Protein AF-A0A0N0PCR4-F1 (afdb_monomer_lite)

pLDDT: mean 72.68, std 17.25, range [31.31, 96.56]

Structure (mmCIF, N/CA/C/O backbone):
data_AF-A0A0N0PCR4-F1
#
_entry.id   AF-A0A0N0PCR4-F1
#
loop_
_atom_site.group_PDB
_atom_site.id
_atom_site.type_symbol
_atom_site.label_atom_id
_atom_site.label_alt_id
_atom_site.label_comp_id
_atom_site.label_asym_id
_atom_site.label_entity_id
_atom_site.label_seq_id
_atom_site.pdbx_PDB_ins_code
_atom_site.Cartn_x
_atom_site.Cartn_y
_atom_site.Cartn_z
_atom_site.occupancy
_atom_site.B_iso_or_equiv
_atom_site.auth_seq_id
_atom_site.auth_comp_id
_atom_site.auth_asym_id
_atom_site.auth_atom_id
_atom_site.pdbx_PDB_model_num
ATOM 1 N N . MET A 1 1 ? 43.369 6.816 8.593 1.00 35.97 1 MET A N 1
ATOM 2 C CA . MET A 1 1 ? 42.967 5.827 7.573 1.00 35.97 1 MET A CA 1
ATOM 3 C C . MET A 1 1 ? 42.006 6.526 6.638 1.00 35.97 1 MET A C 1
ATOM 5 O O . MET A 1 1 ? 40.948 6.938 7.085 1.00 35.97 1 MET A O 1
ATOM 9 N N . THR A 1 2 ? 42.422 6.776 5.403 1.00 38.84 2 THR A N 1
ATOM 10 C CA . THR A 1 2 ? 41.575 7.360 4.361 1.00 38.84 2 THR A CA 1
ATOM 11 C C . THR A 1 2 ? 40.516 6.335 3.965 1.00 38.84 2 THR A C 1
ATOM 13 O O . THR A 1 2 ? 40.850 5.272 3.442 1.00 38.84 2 THR A O 1
ATOM 16 N N . GLU A 1 3 ? 39.251 6.631 4.267 1.00 36.34 3 GLU A N 1
ATOM 17 C CA . GLU A 1 3 ? 38.094 5.869 3.792 1.00 36.34 3 GLU A CA 1
ATOM 18 C C . GLU A 1 3 ? 38.182 5.763 2.270 1.00 36.34 3 GLU A C 1
ATOM 20 O O . GLU A 1 3 ? 38.073 6.749 1.540 1.00 36.34 3 GLU A O 1
ATOM 25 N N . THR A 1 4 ? 38.498 4.565 1.789 1.00 42.22 4 THR A N 1
ATOM 26 C CA . THR A 1 4 ? 38.589 4.303 0.359 1.00 42.22 4 THR A CA 1
ATOM 27 C C . THR A 1 4 ? 37.171 4.008 -0.105 1.00 42.22 4 THR A C 1
ATOM 29 O O . THR A 1 4 ? 36.604 2.979 0.251 1.00 42.22 4 THR A O 1
ATOM 32 N N . ASP A 1 5 ? 36.573 4.950 -0.831 1.00 43.72 5 ASP A N 1
ATOM 33 C CA . ASP A 1 5 ? 35.228 4.826 -1.388 1.00 43.72 5 ASP A CA 1
ATOM 34 C C . ASP A 1 5 ? 35.188 3.666 -2.396 1.00 43.72 5 ASP A C 1
ATOM 36 O O . ASP A 1 5 ? 35.624 3.791 -3.544 1.00 43.72 5 ASP A O 1
ATOM 40 N N . ALA A 1 6 ? 34.687 2.515 -1.945 1.00 43.22 6 ALA A N 1
ATOM 41 C CA . ALA A 1 6 ? 34.603 1.291 -2.736 1.00 43.22 6 ALA A CA 1
ATOM 42 C C . ALA A 1 6 ? 33.719 1.449 -3.986 1.00 43.22 6 ALA A C 1
ATOM 44 O O . ALA A 1 6 ? 33.859 0.671 -4.925 1.00 43.22 6 ALA A O 1
ATOM 45 N N . THR A 1 7 ? 32.860 2.476 -4.047 1.00 40.72 7 THR A N 1
ATOM 46 C CA . THR A 1 7 ? 32.048 2.764 -5.243 1.00 40.72 7 THR A CA 1
ATOM 47 C C . THR A 1 7 ? 32.872 3.326 -6.404 1.00 40.72 7 THR A C 1
ATOM 49 O O . THR A 1 7 ? 32.415 3.317 -7.545 1.00 40.72 7 THR A O 1
ATOM 52 N N . LYS A 1 8 ? 34.104 3.779 -6.134 1.00 43.00 8 LYS A N 1
ATOM 53 C CA . LYS A 1 8 ? 35.032 4.334 -7.130 1.00 43.00 8 LYS A CA 1
ATOM 54 C C . LYS A 1 8 ? 36.141 3.367 -7.537 1.00 43.00 8 LYS A C 1
ATOM 56 O O . LYS A 1 8 ? 36.951 3.716 -8.395 1.00 43.00 8 LYS A O 1
ATOM 61 N N . GLN A 1 9 ? 36.202 2.170 -6.948 1.00 44.53 9 GLN A N 1
ATOM 62 C CA . GLN A 1 9 ? 37.137 1.141 -7.395 1.00 44.53 9 GLN A CA 1
ATOM 63 C C . GLN A 1 9 ? 36.569 0.406 -8.619 1.00 44.53 9 GLN A C 1
ATOM 65 O O . GLN A 1 9 ? 35.475 -0.155 -8.538 1.00 44.53 9 GLN A O 1
ATOM 70 N N . PRO A 1 10 ? 37.300 0.358 -9.748 1.00 45.72 10 PRO A N 1
ATOM 71 C CA . PRO A 1 10 ? 36.934 -0.522 -10.845 1.00 45.72 10 PRO A CA 1
ATOM 72 C C . PRO A 1 10 ? 37.013 -1.971 -10.356 1.00 45.72 10 PRO A C 1
ATOM 74 O O . PRO A 1 10 ? 38.065 -2.418 -9.898 1.00 45.72 10 PRO A O 1
ATOM 77 N N . LEU A 1 11 ? 35.900 -2.700 -10.444 1.00 43.53 11 LEU A N 1
ATOM 78 C CA . LEU A 1 11 ? 35.853 -4.136 -10.174 1.00 43.53 11 LEU A CA 1
ATOM 79 C C . LEU A 1 11 ? 36.852 -4.856 -11.093 1.00 43.53 11 LEU A C 1
ATOM 81 O O . LEU A 1 11 ? 36.657 -4.900 -12.305 1.00 43.53 11 LEU A O 1
ATOM 85 N N . GLN A 1 12 ? 37.918 -5.425 -10.528 1.00 43.31 12 GLN A N 1
ATOM 86 C CA . GLN A 1 12 ? 38.799 -6.335 -11.258 1.00 43.31 12 GLN A CA 1
ATOM 87 C C . GLN A 1 12 ? 38.273 -7.756 -11.102 1.00 43.31 12 GLN A C 1
ATOM 89 O O . GLN A 1 12 ? 38.386 -8.355 -10.032 1.00 43.31 12 GLN A O 1
ATOM 94 N N . ILE A 1 13 ? 37.674 -8.283 -12.167 1.00 42.22 13 ILE A N 1
ATOM 95 C CA . ILE A 1 13 ? 37.141 -9.642 -12.188 1.00 42.22 13 ILE A CA 1
ATOM 96 C C . ILE A 1 13 ? 38.079 -10.523 -13.031 1.00 42.22 13 ILE A C 1
ATOM 98 O O . ILE A 1 13 ? 38.421 -10.128 -14.144 1.00 42.22 13 ILE A O 1
ATOM 102 N N . PRO A 1 14 ? 38.556 -11.675 -12.519 1.00 40.47 14 PRO A N 1
ATOM 103 C CA . PRO A 1 14 ? 39.551 -12.494 -13.212 1.00 40.47 14 PRO A CA 1
ATOM 104 C C . PRO A 1 14 ? 39.034 -13.046 -14.552 1.00 40.47 14 PRO A C 1
ATOM 106 O O . PRO A 1 14 ? 37.908 -13.533 -14.632 1.00 40.47 14 PRO A O 1
ATOM 109 N N . ASP A 1 15 ? 39.903 -13.071 -15.572 1.00 42.31 15 ASP A N 1
ATOM 110 C CA . ASP A 1 15 ? 39.612 -13.425 -16.982 1.00 42.31 15 ASP A CA 1
ATOM 111 C C . ASP A 1 15 ? 38.962 -14.805 -17.212 1.00 42.31 15 ASP A C 1
ATOM 113 O O . ASP A 1 15 ? 38.530 -15.132 -18.318 1.00 42.31 15 ASP A O 1
ATOM 117 N N . ARG A 1 16 ? 38.911 -15.652 -16.180 1.00 38.78 16 ARG A N 1
ATOM 118 C CA . ARG A 1 16 ? 38.488 -17.053 -16.274 1.00 38.78 16 ARG A CA 1
ATOM 119 C C . ARG A 1 16 ? 37.000 -17.284 -16.016 1.00 38.78 16 ARG A C 1
ATOM 121 O O . ARG A 1 16 ? 36.551 -18.423 -16.124 1.00 38.78 16 ARG A O 1
ATOM 128 N N . PHE A 1 17 ? 36.242 -16.256 -15.654 1.00 40.91 17 PHE A N 1
ATOM 129 C CA . PHE A 1 17 ? 34.855 -16.407 -15.228 1.00 40.91 17 PHE A CA 1
ATOM 130 C C . PHE A 1 17 ? 33.934 -15.582 -16.122 1.00 40.91 17 PHE A C 1
ATOM 132 O O . PHE A 1 17 ? 34.114 -14.385 -16.193 1.00 40.91 17 PHE A O 1
ATOM 139 N N . ILE A 1 18 ? 32.967 -16.241 -16.772 1.00 44.56 18 ILE A N 1
ATOM 140 C CA . ILE A 1 18 ? 31.774 -15.689 -17.444 1.00 44.56 18 ILE A CA 1
ATOM 141 C C . ILE A 1 18 ? 32.058 -14.616 -18.526 1.00 44.56 18 ILE A C 1
ATOM 143 O O . ILE A 1 18 ? 32.604 -13.558 -18.240 1.00 44.56 18 ILE A O 1
ATOM 147 N N . PRO A 1 19 ? 31.635 -14.796 -19.788 1.00 51.47 19 PRO A N 1
ATOM 148 C CA . PRO A 1 19 ? 31.708 -13.725 -20.779 1.00 51.47 19 PRO A CA 1
ATOM 149 C C . PRO A 1 19 ? 30.887 -12.503 -20.324 1.00 51.47 19 PRO A C 1
ATOM 151 O O . PRO A 1 19 ? 29.658 -12.479 -20.387 1.00 51.47 19 PRO A O 1
ATOM 154 N N . TYR A 1 20 ? 31.597 -11.485 -19.830 1.00 52.47 20 TYR A N 1
ATOM 155 C CA . TYR A 1 20 ? 31.024 -10.228 -19.363 1.00 52.47 20 TYR A CA 1
ATOM 156 C C . TYR A 1 20 ? 30.475 -9.409 -20.529 1.00 52.47 20 TYR A C 1
ATOM 158 O O . TYR A 1 20 ? 31.198 -9.079 -21.478 1.00 52.47 20 TYR A O 1
ATOM 166 N N . LEU A 1 21 ? 29.207 -9.017 -20.413 1.00 52.69 21 LEU A N 1
ATOM 167 C CA . LEU A 1 21 ? 28.584 -8.015 -21.272 1.00 52.69 21 LEU A CA 1
ATOM 168 C C . LEU A 1 21 ? 28.765 -6.647 -20.620 1.00 52.69 21 LEU A C 1
ATOM 170 O O . LEU A 1 21 ? 27.822 -6.036 -20.124 1.00 52.69 21 LEU A O 1
ATOM 174 N N . GLU A 1 22 ? 30.013 -6.183 -20.573 1.00 50.38 22 GLU A N 1
ATOM 175 C CA . GLU A 1 22 ? 30.298 -4.826 -20.126 1.00 50.38 22 GLU A CA 1
ATOM 176 C C . GLU A 1 22 ? 29.776 -3.823 -21.148 1.00 50.38 22 GLU A C 1
ATOM 178 O O . GLU A 1 22 ? 30.027 -3.938 -22.352 1.00 50.38 22 GLU A O 1
ATOM 183 N N . LYS A 1 23 ? 29.150 -2.767 -20.640 1.00 44.75 23 LYS A N 1
ATOM 184 C CA . LYS A 1 23 ? 28.763 -1.571 -21.386 1.00 44.75 23 LYS A CA 1
ATOM 185 C C . LYS A 1 23 ? 29.871 -1.083 -22.337 1.00 44.75 23 LYS A C 1
ATOM 187 O O . LYS A 1 23 ? 29.600 -0.801 -23.499 1.00 44.75 23 LYS A O 1
ATOM 192 N N . TYR A 1 24 ? 31.137 -1.131 -21.908 1.00 44.88 24 TYR A N 1
ATOM 193 C CA . TYR A 1 24 ? 32.313 -0.800 -22.727 1.00 44.88 24 TYR A CA 1
ATOM 194 C C . TYR A 1 24 ? 32.623 -1.776 -23.876 1.00 44.88 24 TYR A C 1
ATOM 196 O O . TYR A 1 24 ? 33.067 -1.356 -24.949 1.00 44.88 24 TYR A O 1
ATOM 204 N N . ARG A 1 25 ? 32.350 -3.073 -23.714 1.00 49.81 25 ARG A N 1
ATOM 205 C CA . ARG A 1 25 ? 32.496 -4.062 -24.795 1.00 49.81 25 ARG A CA 1
ATOM 206 C C . ARG A 1 25 ? 31.364 -3.959 -25.813 1.00 49.81 25 ARG A C 1
ATOM 208 O O . ARG A 1 25 ? 31.631 -4.049 -27.009 1.00 49.81 25 ARG A O 1
ATOM 215 N N . ILE A 1 26 ? 30.142 -3.676 -25.357 1.00 50.97 26 ILE A N 1
ATOM 216 C CA . ILE A 1 26 ? 29.020 -3.320 -26.236 1.00 50.97 26 ILE A CA 1
ATOM 217 C C . ILE A 1 26 ? 29.359 -2.010 -26.983 1.00 50.97 26 ILE A C 1
ATOM 219 O O . ILE A 1 26 ? 29.173 -1.945 -28.197 1.00 50.97 26 ILE A O 1
ATOM 223 N N . TYR A 1 27 ? 29.976 -1.018 -26.314 1.00 51.94 27 TYR A N 1
ATOM 224 C CA . TYR A 1 27 ? 30.422 0.247 -26.924 1.00 51.94 27 TYR A CA 1
ATOM 225 C C . TYR A 1 27 ? 31.381 0.073 -28.106 1.00 51.94 27 TYR A C 1
ATOM 227 O O . TYR A 1 27 ? 31.213 0.733 -29.129 1.00 51.94 27 TYR A O 1
ATOM 235 N N . LYS A 1 28 ? 32.356 -0.838 -28.002 1.00 52.72 28 LYS A N 1
ATOM 236 C CA . LYS A 1 28 ? 33.327 -1.108 -29.081 1.00 52.72 28 LYS A CA 1
ATOM 237 C C . LYS A 1 28 ? 32.701 -1.701 -30.349 1.00 52.72 28 LYS A C 1
ATOM 239 O O . LYS A 1 28 ? 33.310 -1.616 -31.414 1.00 52.72 28 LYS A O 1
ATOM 244 N N . LEU A 1 29 ? 31.512 -2.295 -30.245 1.00 54.41 29 LEU A N 1
ATOM 245 C CA . LEU A 1 29 ? 30.808 -2.931 -31.363 1.00 54.41 29 LEU A CA 1
ATOM 246 C C . LEU A 1 29 ? 29.922 -1.950 -32.152 1.00 54.41 29 LEU A C 1
ATOM 248 O O . LEU A 1 29 ? 29.504 -2.271 -33.265 1.00 54.41 29 LEU A O 1
ATOM 252 N N . PHE A 1 30 ? 29.687 -0.731 -31.650 1.00 56.03 30 PHE A N 1
ATOM 253 C CA . PHE A 1 30 ? 29.002 0.329 -32.398 1.00 56.03 30 PHE A CA 1
ATOM 254 C C . PHE A 1 30 ? 29.962 1.053 -33.355 1.00 56.03 30 PHE A C 1
ATOM 256 O O . PHE A 1 30 ? 30.268 2.230 -33.188 1.00 56.03 30 PHE A O 1
ATOM 263 N N . LYS A 1 31 ? 30.427 0.367 -34.403 1.00 52.78 31 LYS A N 1
ATOM 264 C CA . LYS A 1 31 ? 30.975 1.044 -35.588 1.00 52.78 31 LYS A CA 1
ATOM 265 C C . LYS A 1 31 ? 29.811 1.432 -36.501 1.00 52.78 31 LYS A C 1
ATOM 267 O O . LYS A 1 31 ? 29.314 0.602 -37.256 1.00 52.78 31 LYS A O 1
ATOM 272 N N . SER A 1 32 ? 29.314 2.660 -36.402 1.00 52.34 32 SER A N 1
ATOM 273 C CA . SER A 1 32 ? 28.458 3.235 -37.449 1.00 52.34 32 SER A CA 1
ATOM 274 C C . SER A 1 32 ? 28.520 4.747 -37.467 1.00 52.34 32 SER A C 1
ATOM 276 O O . SER A 1 32 ? 28.629 5.359 -36.407 1.00 52.34 32 SER A O 1
ATOM 278 N N . ASP A 1 33 ? 28.306 5.302 -38.654 1.00 46.97 33 ASP A N 1
ATOM 279 C CA . ASP A 1 33 ? 28.495 6.707 -39.035 1.00 46.97 33 ASP A CA 1
ATOM 280 C C . ASP A 1 33 ? 27.605 7.738 -38.305 1.00 46.97 33 ASP A C 1
ATOM 282 O O . ASP A 1 33 ? 27.732 8.930 -38.547 1.00 46.97 33 ASP A O 1
ATOM 286 N N . ASN A 1 34 ? 26.757 7.307 -37.361 1.00 54.62 34 ASN A N 1
ATOM 287 C CA . ASN A 1 34 ? 25.860 8.157 -36.562 1.00 54.62 34 ASN A CA 1
ATOM 288 C C . ASN A 1 34 ? 26.055 7.972 -35.040 1.00 54.62 34 ASN A C 1
ATOM 290 O O . ASN A 1 34 ? 25.093 8.008 -34.270 1.00 54.62 34 ASN A O 1
ATOM 294 N N . TYR A 1 35 ? 27.282 7.701 -34.588 1.00 55.03 35 TYR A N 1
ATOM 295 C CA . TYR A 1 35 ? 27.600 7.636 -33.159 1.00 55.03 35 TYR A CA 1
ATOM 296 C C . TYR A 1 35 ? 27.601 9.040 -32.539 1.00 55.03 35 TYR A C 1
ATOM 298 O O . TYR A 1 35 ? 28.445 9.871 -32.870 1.00 55.03 35 TYR A O 1
ATOM 306 N N . VAL A 1 36 ? 26.685 9.287 -31.600 1.00 57.66 36 VAL A N 1
ATOM 307 C CA . VAL A 1 36 ? 26.758 10.443 -30.699 1.00 57.66 36 VAL A CA 1
ATOM 308 C C . VAL A 1 36 ? 27.430 9.973 -29.405 1.00 57.66 36 VAL A C 1
ATOM 310 O O . VAL A 1 36 ? 26.902 9.061 -28.759 1.00 57.66 36 VAL A O 1
ATOM 313 N N . PRO A 1 37 ? 28.579 10.550 -29.005 1.00 51.66 37 PRO A N 1
ATOM 314 C CA . PRO A 1 37 ? 29.268 10.169 -27.778 1.00 51.66 37 PRO A CA 1
ATOM 315 C C . PRO A 1 37 ? 28.336 10.158 -26.563 1.00 51.66 37 PRO A C 1
ATOM 317 O O . PRO A 1 37 ? 27.692 11.155 -26.255 1.00 51.66 37 PRO A O 1
ATOM 320 N N . GLY A 1 38 ? 28.253 9.014 -25.881 1.00 54.44 38 GLY A N 1
ATOM 321 C CA . GLY A 1 38 ? 27.415 8.845 -24.689 1.00 54.44 38 GLY A CA 1
ATOM 322 C C . GLY A 1 38 ? 25.930 8.555 -24.948 1.00 54.44 38 GLY A C 1
ATOM 323 O O . GLY A 1 38 ? 25.210 8.273 -23.992 1.00 54.44 38 GLY A O 1
ATOM 324 N N . CYS A 1 39 ? 25.457 8.545 -26.199 1.00 60.78 39 CYS A N 1
ATOM 325 C CA . CYS A 1 39 ? 24.072 8.201 -26.534 1.00 60.78 39 CYS A CA 1
ATOM 326 C C . CYS A 1 39 ? 23.995 6.849 -27.253 1.00 60.78 39 CYS A C 1
ATOM 328 O O . CYS A 1 39 ? 24.580 6.660 -28.318 1.00 60.78 39 CYS A O 1
ATOM 330 N N . ILE A 1 40 ? 23.222 5.909 -26.701 1.00 66.06 40 ILE A N 1
ATOM 331 C CA . ILE A 1 40 ? 22.976 4.602 -27.323 1.00 66.06 40 ILE A CA 1
ATOM 332 C C . ILE A 1 40 ? 21.506 4.489 -27.704 1.00 66.06 40 ILE A C 1
ATOM 334 O O . ILE A 1 40 ? 20.626 4.792 -26.902 1.00 66.06 40 ILE A O 1
ATOM 338 N N . SER A 1 41 ? 21.229 3.985 -28.906 1.00 78.56 41 SER A N 1
ATOM 339 C CA . SER A 1 41 ? 19.883 3.526 -29.256 1.00 78.56 41 SER A CA 1
ATOM 340 C C . SER A 1 41 ? 19.529 2.276 -28.434 1.00 78.56 41 SER A C 1
ATOM 342 O O . SER A 1 41 ? 20.209 1.256 -28.590 1.00 78.56 41 SER A O 1
ATOM 344 N N . PRO A 1 42 ? 18.458 2.293 -27.614 1.00 83.81 42 PRO A N 1
ATOM 345 C CA . PRO A 1 42 ? 18.031 1.126 -26.836 1.00 83.81 42 PRO A CA 1
ATOM 346 C C . PRO A 1 42 ? 17.783 -0.122 -27.692 1.00 83.81 42 PRO A C 1
ATOM 348 O O . PRO A 1 42 ? 18.091 -1.233 -27.270 1.00 83.81 42 PRO A O 1
ATOM 351 N N . VAL A 1 43 ? 17.285 0.074 -28.918 1.00 85.56 43 VAL A N 1
ATOM 352 C CA . VAL A 1 43 ? 17.053 -1.001 -29.895 1.00 85.56 43 VAL A CA 1
ATOM 353 C C . VAL A 1 43 ? 18.375 -1.655 -30.277 1.00 85.56 43 VAL A C 1
ATOM 355 O O . VAL A 1 43 ? 18.535 -2.865 -30.155 1.00 85.56 43 VAL A O 1
ATOM 358 N N . ARG A 1 44 ? 19.363 -0.840 -30.655 1.00 80.25 44 ARG A N 1
ATOM 359 C CA . ARG A 1 44 ? 20.653 -1.342 -31.128 1.00 80.25 44 ARG A CA 1
ATOM 360 C C . ARG A 1 44 ? 21.484 -1.965 -30.007 1.00 80.25 44 ARG A C 1
ATOM 362 O O . ARG A 1 44 ? 22.170 -2.955 -30.231 1.00 80.25 44 ARG A O 1
ATOM 369 N N . MET A 1 45 ? 21.394 -1.421 -28.792 1.00 82.44 45 MET A N 1
ATOM 370 C CA . MET A 1 45 ? 21.957 -2.053 -27.594 1.00 82.44 45 MET A CA 1
ATOM 371 C C . MET A 1 45 ? 21.401 -3.466 -27.413 1.00 82.44 45 MET A C 1
ATOM 373 O O . MET A 1 45 ? 22.170 -4.409 -27.222 1.00 82.44 45 MET A O 1
ATOM 377 N N . ALA A 1 46 ? 20.083 -3.626 -27.534 1.00 83.75 46 ALA A N 1
ATOM 378 C CA . ALA A 1 46 ? 19.445 -4.919 -27.364 1.00 83.75 46 ALA A CA 1
ATOM 379 C C . ALA A 1 46 ? 19.829 -5.915 -28.475 1.00 83.75 46 ALA A C 1
ATOM 381 O O . ALA A 1 46 ? 20.078 -7.083 -28.180 1.00 83.75 46 ALA A O 1
ATOM 382 N N . GLU A 1 47 ? 19.947 -5.466 -29.728 1.00 83.94 47 GLU A N 1
ATOM 383 C CA . GLU A 1 47 ? 20.398 -6.294 -30.861 1.00 83.94 47 GLU A CA 1
ATOM 384 C C . GLU A 1 47 ? 21.825 -6.814 -30.668 1.00 83.94 47 GLU A C 1
ATOM 386 O O . GLU A 1 47 ? 22.081 -8.012 -30.810 1.00 83.94 47 GLU A O 1
ATOM 391 N N . VAL A 1 48 ? 22.752 -5.927 -30.292 1.00 79.25 48 VAL A N 1
ATOM 392 C CA . VAL A 1 48 ? 24.145 -6.302 -30.008 1.00 79.25 48 VAL A CA 1
ATOM 393 C C . VAL A 1 48 ? 24.196 -7.274 -28.837 1.00 79.25 48 VAL A C 1
ATOM 395 O O . VAL A 1 48 ? 24.862 -8.305 -28.916 1.00 79.25 48 VAL A O 1
ATOM 398 N N . THR A 1 49 ? 23.444 -6.991 -27.774 1.00 77.75 49 THR A N 1
ATOM 399 C CA . THR A 1 49 ? 23.358 -7.877 -26.612 1.00 77.75 49 THR A CA 1
ATOM 400 C C . THR A 1 49 ? 22.860 -9.263 -27.014 1.00 77.75 49 THR A C 1
ATOM 402 O O . THR A 1 49 ? 23.491 -10.258 -26.664 1.00 77.75 49 THR A O 1
ATOM 405 N N . LYS A 1 50 ? 21.792 -9.350 -27.818 1.00 81.56 50 LYS A N 1
ATOM 406 C CA . LYS A 1 50 ? 21.289 -10.622 -28.351 1.00 81.56 50 LYS A CA 1
ATOM 407 C C . LYS A 1 50 ? 22.378 -11.370 -29.110 1.00 81.56 50 LYS A C 1
ATOM 409 O O . LYS A 1 50 ? 22.624 -12.538 -28.818 1.00 81.56 50 LYS A O 1
ATOM 414 N N . SER A 1 51 ? 23.065 -10.699 -30.032 1.00 80.56 51 SER A N 1
ATOM 415 C CA . SER A 1 51 ? 24.154 -11.312 -30.796 1.00 80.56 51 SER A CA 1
ATOM 416 C C . SER A 1 51 ? 25.247 -11.873 -29.886 1.00 80.56 51 SER A C 1
ATOM 418 O O . SER A 1 51 ? 25.731 -12.974 -30.131 1.00 80.56 51 SER A O 1
ATOM 420 N N . LEU A 1 52 ? 25.620 -11.147 -28.829 1.00 73.62 52 LEU A N 1
ATOM 421 C CA . LEU A 1 52 ? 26.631 -11.604 -27.880 1.00 73.62 52 LEU A CA 1
ATOM 422 C C . LEU A 1 52 ? 26.147 -12.823 -27.089 1.00 73.62 52 LEU A C 1
ATOM 424 O O . LEU A 1 52 ? 26.889 -13.797 -26.971 1.00 73.62 52 LEU A O 1
ATOM 428 N N . THR A 1 53 ? 24.893 -12.823 -26.625 1.00 70.56 53 THR A N 1
ATOM 429 C CA . THR A 1 53 ? 24.322 -13.962 -25.884 1.00 70.56 53 THR A CA 1
ATOM 430 C C . THR A 1 53 ? 24.239 -15.256 -26.693 1.00 70.56 53 THR A C 1
ATOM 432 O O . THR A 1 53 ? 24.228 -16.333 -26.107 1.00 70.56 53 THR A O 1
ATOM 435 N N . MET A 1 54 ? 24.226 -15.163 -28.026 1.00 71.31 54 MET A N 1
ATOM 436 C CA . MET A 1 54 ? 24.187 -16.319 -28.928 1.00 71.31 54 MET A CA 1
ATOM 437 C C . MET A 1 54 ? 25.580 -16.861 -29.290 1.00 71.31 54 MET A C 1
ATOM 439 O O . MET A 1 54 ? 25.687 -17.838 -30.027 1.00 71.31 54 MET A O 1
ATOM 443 N N . THR A 1 55 ? 26.664 -16.251 -28.799 1.00 72.56 55 THR A N 1
ATOM 444 C CA . THR A 1 55 ? 28.016 -16.777 -29.036 1.00 72.56 55 THR A CA 1
ATOM 445 C C . THR A 1 55 ? 28.245 -18.070 -28.245 1.00 72.56 55 THR A C 1
ATOM 447 O O . THR A 1 55 ? 27.845 -18.178 -27.086 1.00 72.56 55 THR A O 1
ATOM 450 N N . ASN A 1 56 ? 28.921 -19.056 -28.852 1.00 56.88 56 ASN A N 1
ATOM 451 C CA . ASN A 1 56 ? 29.095 -20.404 -28.277 1.00 56.88 56 ASN A CA 1
ATOM 452 C C . ASN A 1 56 ? 29.664 -20.402 -26.847 1.00 56.88 56 ASN A C 1
ATOM 454 O O . ASN A 1 56 ? 29.258 -21.212 -26.018 1.00 56.88 56 ASN A O 1
ATOM 458 N N . GLN A 1 57 ? 30.572 -19.475 -26.536 1.00 57.25 57 GLN A N 1
ATOM 459 C CA . GLN A 1 57 ? 31.158 -19.349 -25.201 1.00 57.25 57 GLN A CA 1
ATOM 460 C C . GLN A 1 57 ? 30.129 -18.877 -24.158 1.00 57.25 57 GLN A C 1
ATOM 462 O O . GLN A 1 57 ? 30.097 -19.408 -23.048 1.00 57.25 57 GLN A O 1
ATOM 467 N N . VAL A 1 58 ? 29.262 -17.921 -24.513 1.00 62.72 58 VAL A N 1
ATOM 468 C CA . VAL A 1 58 ? 28.200 -17.401 -23.634 1.00 62.72 58 VAL A CA 1
ATOM 469 C C . VAL A 1 58 ? 27.094 -18.430 -23.436 1.00 62.72 58 VAL A C 1
ATOM 471 O O . VAL A 1 58 ? 26.644 -18.632 -22.310 1.00 62.72 58 VAL A O 1
ATOM 474 N N . ALA A 1 59 ? 26.702 -19.136 -24.496 1.00 57.47 59 ALA A N 1
ATOM 475 C CA . ALA A 1 59 ? 25.654 -20.151 -24.424 1.00 57.47 59 ALA A CA 1
ATOM 476 C C . ALA A 1 59 ? 25.981 -21.283 -23.427 1.00 57.47 59 ALA A C 1
ATOM 478 O O . ALA A 1 59 ? 25.077 -21.820 -22.795 1.00 57.47 59 ALA A O 1
ATOM 479 N N . GLN A 1 60 ? 27.265 -21.624 -23.256 1.00 54.31 60 GLN A N 1
ATOM 480 C CA . GLN A 1 60 ? 27.706 -22.692 -22.349 1.00 54.31 60 GLN A CA 1
ATOM 481 C C . GLN A 1 60 ? 27.968 -22.230 -20.909 1.00 54.31 60 GLN A C 1
ATOM 483 O O . GLN A 1 60 ? 27.857 -23.035 -19.988 1.00 54.31 60 GLN A O 1
ATOM 488 N N . SER A 1 61 ? 28.343 -20.963 -20.702 1.00 59.50 61 SER A N 1
ATOM 489 C CA . SER A 1 61 ? 28.814 -20.460 -19.398 1.00 59.50 61 SER A CA 1
ATOM 490 C C . SER A 1 61 ? 27.913 -19.398 -18.758 1.00 59.50 61 SER A C 1
ATOM 492 O O . SER A 1 61 ? 28.138 -19.013 -17.611 1.00 59.50 61 SER A O 1
ATOM 494 N N . GLY A 1 62 ? 26.867 -18.961 -19.462 1.00 61.56 62 GLY A N 1
ATOM 495 C CA . GLY A 1 62 ? 25.991 -17.878 -19.029 1.00 61.56 62 GLY A CA 1
ATOM 496 C C . GLY A 1 62 ? 26.626 -16.501 -19.223 1.00 61.56 62 GLY A C 1
ATOM 497 O O . GLY A 1 62 ? 27.716 -16.359 -19.774 1.00 61.56 62 GLY A O 1
ATOM 498 N N . TRP A 1 63 ? 25.919 -15.462 -18.788 1.00 63.88 63 TRP A N 1
ATOM 499 C CA . TRP A 1 63 ? 26.366 -14.075 -18.895 1.00 63.88 63 TRP A CA 1
ATOM 500 C C . TRP A 1 63 ? 25.987 -13.289 -17.644 1.00 63.88 63 TRP A C 1
ATOM 502 O O . TRP A 1 63 ? 24.969 -13.549 -17.003 1.00 63.88 63 TRP A O 1
ATOM 512 N N . LEU A 1 64 ? 26.814 -12.295 -17.327 1.00 61.41 64 LEU A N 1
ATOM 513 C CA . LEU A 1 64 ? 26.514 -11.257 -16.352 1.00 61.41 64 LEU A CA 1
ATOM 514 C C . LEU A 1 64 ? 26.421 -9.930 -17.107 1.00 61.41 64 LEU A C 1
ATOM 516 O O . LEU A 1 64 ? 27.328 -9.581 -17.869 1.00 61.41 64 LEU A O 1
ATOM 520 N N . MET A 1 65 ? 25.330 -9.200 -16.893 1.00 65.88 65 MET A N 1
ATOM 521 C CA . MET A 1 65 ? 25.160 -7.838 -17.388 1.00 65.88 65 MET A CA 1
ATOM 522 C C . MET A 1 65 ? 25.264 -6.873 -16.210 1.00 65.88 65 MET A C 1
ATOM 524 O O . MET A 1 65 ? 24.605 -7.065 -15.190 1.00 65.88 65 MET A O 1
ATOM 528 N N . PHE A 1 66 ? 26.109 -5.857 -16.354 1.00 63.69 66 PHE A N 1
ATOM 529 C CA . PHE A 1 66 ? 26.353 -4.830 -15.346 1.00 63.69 66 PHE A CA 1
ATOM 530 C C . PHE A 1 66 ? 26.151 -3.448 -15.975 1.00 63.69 66 PHE A C 1
ATOM 532 O O . PHE A 1 66 ? 26.457 -3.258 -17.153 1.00 63.69 66 PHE A O 1
ATOM 539 N N . ASP A 1 67 ? 25.640 -2.494 -15.194 1.00 59.19 67 ASP A N 1
ATOM 540 C CA . ASP A 1 67 ? 25.385 -1.105 -15.612 1.00 59.19 67 ASP A CA 1
ATOM 541 C C . ASP A 1 67 ? 24.335 -0.925 -16.736 1.00 59.19 67 ASP A C 1
ATOM 543 O O . ASP A 1 67 ? 24.191 0.170 -17.262 1.00 59.19 67 ASP A O 1
ATOM 547 N N . HIS A 1 68 ? 23.589 -1.973 -17.111 1.00 66.50 68 HIS A N 1
ATOM 548 C CA . HIS A 1 68 ? 22.430 -1.938 -18.017 1.00 66.50 68 HIS A CA 1
ATOM 549 C C . HIS A 1 68 ? 21.430 -3.059 -17.666 1.00 66.50 68 HIS A C 1
ATOM 551 O O . HIS A 1 68 ? 21.830 -4.054 -17.057 1.00 66.50 68 HIS A O 1
ATOM 557 N N . PRO A 1 69 ? 20.153 -2.955 -18.091 1.00 73.50 69 PRO A N 1
ATOM 558 C CA . PRO A 1 69 ? 19.506 -1.762 -18.648 1.00 73.50 69 PRO A CA 1
ATOM 559 C C . PRO A 1 69 ? 19.342 -0.650 -17.596 1.00 73.50 69 PRO A C 1
ATOM 561 O O . PRO A 1 69 ? 18.999 -0.925 -16.450 1.00 73.50 69 PRO A O 1
ATOM 564 N N . CYS A 1 70 ? 19.546 0.609 -17.992 1.00 74.75 70 CYS A N 1
ATOM 565 C CA . CYS A 1 70 ? 19.403 1.784 -17.117 1.00 74.75 70 CYS A CA 1
ATOM 566 C C . CYS A 1 70 ? 18.009 2.415 -17.187 1.00 74.75 70 CYS A C 1
ATOM 568 O O . CYS A 1 70 ? 17.646 3.235 -16.347 1.00 74.75 70 CYS A O 1
ATOM 570 N N . THR A 1 71 ? 17.235 2.085 -18.223 1.00 80.12 71 THR A N 1
ATOM 571 C CA . THR A 1 71 ? 15.912 2.662 -18.468 1.00 80.12 71 THR A CA 1
ATOM 572 C C . THR A 1 71 ? 14.888 1.573 -18.765 1.00 80.12 71 THR A C 1
ATOM 574 O O . THR A 1 71 ? 15.218 0.507 -19.290 1.00 80.12 71 THR A O 1
ATOM 577 N N . LEU A 1 72 ? 13.608 1.856 -18.500 1.00 81.75 72 LEU A N 1
ATOM 578 C CA . LEU A 1 72 ? 12.512 0.949 -18.861 1.00 81.75 72 LEU A CA 1
ATOM 579 C C . LEU A 1 72 ? 12.505 0.635 -20.366 1.00 81.75 72 LEU A C 1
ATOM 581 O O . LEU A 1 72 ? 12.204 -0.487 -20.768 1.00 81.75 72 LEU A O 1
ATOM 585 N N . ARG A 1 73 ? 12.855 1.619 -21.203 1.00 85.06 73 ARG A N 1
ATOM 586 C CA . ARG A 1 73 ? 12.919 1.454 -22.659 1.00 85.06 73 ARG A CA 1
ATOM 587 C C . ARG A 1 73 ? 13.999 0.451 -23.066 1.00 85.06 73 ARG A C 1
ATOM 589 O O . ARG A 1 73 ? 13.719 -0.426 -23.873 1.00 85.06 73 ARG A O 1
ATOM 596 N N . GLU A 1 74 ? 15.194 0.545 -22.486 1.00 85.19 74 GLU A N 1
ATOM 597 C CA . GLU A 1 74 ? 16.269 -0.434 -22.696 1.00 85.19 74 GLU A CA 1
ATOM 598 C C . GLU A 1 74 ? 15.863 -1.838 -22.254 1.00 85.19 74 GLU A C 1
ATOM 600 O O . GLU A 1 74 ? 16.023 -2.791 -23.018 1.00 85.19 74 GLU A O 1
ATOM 605 N N . ALA A 1 75 ? 15.280 -1.957 -21.058 1.00 83.56 75 ALA A N 1
ATOM 606 C CA . ALA A 1 75 ? 14.812 -3.235 -20.537 1.00 83.56 75 ALA A CA 1
ATOM 607 C C . ALA A 1 75 ? 13.770 -3.876 -21.467 1.00 83.56 75 ALA A C 1
ATOM 609 O O . ALA A 1 75 ? 13.860 -5.065 -21.771 1.00 83.56 75 ALA A O 1
ATOM 610 N N . ARG A 1 76 ? 12.819 -3.087 -21.988 1.00 88.81 76 ARG A N 1
ATOM 611 C CA . ARG A 1 76 ? 11.812 -3.584 -22.936 1.00 88.81 76 ARG A CA 1
ATOM 612 C C . ARG A 1 76 ? 12.412 -4.021 -24.269 1.00 88.81 76 ARG A C 1
ATOM 614 O O . ARG A 1 76 ? 11.993 -5.052 -24.784 1.00 88.81 76 ARG A O 1
ATOM 621 N N . CYS A 1 77 ? 13.387 -3.294 -24.815 1.00 86.81 77 CYS A N 1
ATOM 622 C CA . CYS A 1 77 ? 14.057 -3.708 -26.052 1.00 86.81 77 CYS A CA 1
ATOM 623 C C . CYS A 1 77 ? 14.775 -5.060 -25.885 1.00 86.81 77 CYS A C 1
ATOM 625 O O . CYS A 1 77 ? 14.672 -5.916 -26.761 1.00 86.81 77 CYS A O 1
ATOM 627 N N . LEU A 1 78 ? 15.442 -5.289 -24.747 1.00 80.75 78 LEU A N 1
ATOM 628 C CA . LEU A 1 78 ? 16.060 -6.583 -24.425 1.00 80.75 78 LEU A CA 1
ATOM 629 C C . LEU A 1 78 ? 15.017 -7.705 -24.337 1.00 80.75 78 LEU A C 1
ATOM 631 O O . LEU A 1 78 ? 15.166 -8.742 -24.986 1.00 80.75 78 LEU A O 1
ATOM 635 N N . GLN A 1 79 ? 13.924 -7.466 -23.605 1.00 81.94 79 GLN A N 1
ATOM 636 C CA . GLN A 1 79 ? 12.824 -8.424 -23.453 1.00 81.94 79 GLN A CA 1
ATOM 637 C C . GLN A 1 79 ? 12.186 -8.802 -24.795 1.00 81.94 79 GLN A C 1
ATOM 639 O O . GLN A 1 79 ? 11.985 -9.983 -25.063 1.00 81.94 79 GLN A O 1
ATOM 644 N N . GLN A 1 80 ? 11.911 -7.818 -25.657 1.00 86.88 80 GLN A N 1
ATOM 645 C CA . GLN A 1 80 ? 11.332 -8.032 -26.990 1.00 86.88 80 GLN A CA 1
ATOM 646 C C . GLN A 1 80 ? 12.212 -8.910 -27.883 1.00 86.88 80 GLN A C 1
ATOM 648 O O . GLN A 1 80 ? 11.708 -9.650 -28.724 1.00 86.88 80 GLN A O 1
ATOM 653 N N . LEU A 1 81 ? 13.527 -8.846 -27.690 1.00 82.06 81 LEU A N 1
ATOM 654 C CA . LEU A 1 81 ? 14.495 -9.632 -28.442 1.00 82.06 81 LEU A CA 1
ATOM 655 C C . LEU A 1 81 ? 14.791 -11.009 -27.834 1.00 82.06 81 LEU A C 1
ATOM 657 O O . LEU A 1 81 ? 15.536 -11.782 -28.449 1.00 82.06 81 LEU A O 1
ATOM 661 N N . GLY A 1 82 ? 14.181 -11.328 -26.687 1.00 79.50 82 GLY A N 1
ATOM 662 C CA . GLY A 1 82 ? 14.359 -12.586 -25.963 1.00 79.50 82 GLY A CA 1
ATOM 663 C C . GLY A 1 82 ? 15.603 -12.621 -25.074 1.00 79.50 82 GLY A C 1
ATOM 664 O O . GLY A 1 82 ? 15.996 -13.692 -24.620 1.00 79.50 82 GLY A O 1
ATOM 665 N N . VAL A 1 83 ? 16.234 -11.473 -24.817 1.00 78.00 83 VAL A N 1
ATOM 666 C CA . VAL A 1 83 ? 17.372 -11.375 -23.900 1.00 78.00 83 VAL A CA 1
ATOM 667 C C . VAL A 1 83 ? 16.836 -11.191 -22.486 1.00 78.00 83 VAL A C 1
ATOM 669 O O . VAL A 1 83 ? 16.542 -10.076 -22.053 1.00 78.00 83 VAL A O 1
ATOM 672 N N . LEU A 1 84 ? 16.663 -12.306 -21.780 1.00 74.62 84 LEU A N 1
ATOM 673 C CA . LEU A 1 84 ? 16.079 -12.344 -20.442 1.00 74.62 84 LEU A CA 1
ATOM 674 C C . LEU A 1 84 ? 17.110 -12.850 -19.430 1.00 74.62 84 LEU A C 1
ATOM 676 O O . LEU A 1 84 ? 17.655 -13.938 -19.627 1.00 74.62 84 LEU A O 1
ATOM 680 N N . PRO A 1 85 ? 17.389 -12.103 -18.350 1.00 70.69 85 PRO A N 1
ATOM 681 C CA . PRO A 1 85 ? 18.244 -12.604 -17.287 1.00 70.69 85 PRO A CA 1
ATOM 682 C C . PRO A 1 85 ? 17.540 -13.733 -16.530 1.00 70.69 85 PRO A C 1
ATOM 684 O O . PRO A 1 85 ? 16.349 -13.650 -16.234 1.00 70.69 85 PRO A O 1
ATOM 687 N N . THR A 1 86 ? 18.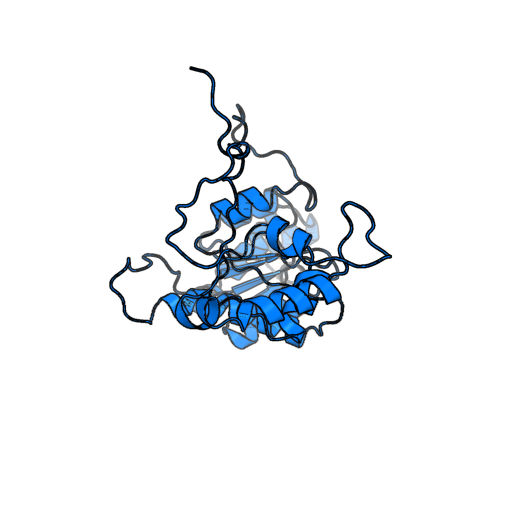296 -14.763 -16.155 1.00 68.50 86 THR A N 1
ATOM 688 C CA . THR A 1 86 ? 17.805 -15.819 -15.252 1.00 68.50 86 THR A CA 1
ATOM 689 C C . THR A 1 86 ? 17.626 -15.299 -13.822 1.00 68.50 86 THR A C 1
ATOM 691 O O . THR A 1 86 ? 16.755 -15.763 -13.093 1.00 68.50 86 THR A O 1
ATOM 694 N N . MET A 1 87 ? 18.451 -14.330 -13.416 1.00 66.31 87 MET A N 1
ATOM 695 C CA . MET A 1 87 ? 18.424 -13.690 -12.101 1.00 66.31 87 MET A CA 1
ATOM 696 C C . MET A 1 87 ? 18.764 -12.205 -12.254 1.00 66.31 87 MET A C 1
ATOM 698 O O . MET A 1 87 ? 19.705 -11.862 -12.967 1.00 66.31 87 MET A O 1
ATOM 702 N N . THR A 1 88 ? 18.046 -11.343 -11.535 1.00 64.69 88 THR A N 1
ATOM 703 C CA . THR A 1 88 ? 18.341 -9.906 -11.438 1.00 64.69 88 THR A CA 1
ATOM 704 C C . THR A 1 88 ? 18.656 -9.568 -9.987 1.00 64.69 88 THR A C 1
ATOM 706 O O . THR A 1 88 ? 17.849 -9.846 -9.102 1.00 64.69 88 THR A O 1
ATOM 709 N N . LEU A 1 89 ? 19.818 -8.962 -9.738 1.00 60.22 89 LEU A N 1
ATOM 710 C CA . LEU A 1 89 ? 20.230 -8.504 -8.412 1.00 60.22 89 LEU A CA 1
ATOM 711 C C . LEU A 1 89 ? 20.209 -6.977 -8.373 1.00 60.22 89 LEU A C 1
ATOM 713 O O . LEU A 1 89 ? 20.781 -6.329 -9.246 1.00 60.22 89 LEU A O 1
ATOM 717 N N . VAL A 1 90 ? 19.575 -6.409 -7.349 1.00 69.12 90 VAL A N 1
ATOM 718 C CA . VAL A 1 90 ? 19.602 -4.969 -7.074 1.00 69.12 90 VAL A CA 1
ATOM 719 C C . VAL A 1 90 ? 20.419 -4.756 -5.808 1.00 69.12 90 VAL A C 1
ATOM 721 O O . VAL A 1 90 ? 20.077 -5.280 -4.748 1.00 69.12 90 VAL A O 1
ATOM 724 N N . LEU A 1 91 ? 21.519 -4.016 -5.929 1.00 68.12 91 LEU A N 1
ATOM 725 C CA . LEU A 1 91 ? 22.371 -3.650 -4.803 1.00 68.12 91 LEU A CA 1
ATOM 726 C C . LEU A 1 91 ? 22.001 -2.234 -4.363 1.00 68.12 91 LEU A C 1
ATOM 728 O O . LEU A 1 91 ? 22.337 -1.265 -5.039 1.00 68.12 91 LEU A O 1
ATOM 732 N N . THR A 1 92 ? 21.299 -2.119 -3.240 1.00 69.75 92 THR A N 1
ATOM 733 C CA . THR A 1 92 ? 20.897 -0.829 -2.666 1.00 69.75 92 THR A CA 1
ATOM 734 C C . THR A 1 92 ? 21.641 -0.624 -1.346 1.00 69.75 92 THR A C 1
ATOM 736 O O . THR A 1 92 ? 21.595 -1.523 -0.499 1.00 69.75 92 THR A O 1
ATOM 739 N N . PRO A 1 93 ? 22.335 0.512 -1.137 1.00 73.25 93 PRO A N 1
ATOM 740 C CA . PRO A 1 93 ? 22.902 0.817 0.171 1.00 73.25 93 PRO A CA 1
ATOM 741 C C . PRO A 1 93 ? 21.776 0.925 1.214 1.00 73.25 93 PRO A C 1
ATOM 743 O O . PRO A 1 93 ? 20.651 1.295 0.862 1.00 73.25 93 PRO A O 1
ATOM 746 N N . PRO A 1 94 ? 22.036 0.598 2.493 1.00 75.50 94 PRO A N 1
ATOM 747 C CA . PRO A 1 94 ? 21.043 0.818 3.532 1.00 75.50 94 PRO A CA 1
ATOM 748 C C . PRO A 1 94 ? 20.685 2.313 3.607 1.00 75.50 94 PRO A C 1
ATOM 750 O O . PRO A 1 94 ? 21.543 3.160 3.333 1.00 75.50 94 PRO A O 1
ATOM 753 N N . PRO A 1 95 ? 19.439 2.651 3.983 1.00 81.44 95 PRO A N 1
ATOM 754 C CA . PRO A 1 95 ? 19.054 4.036 4.207 1.00 81.44 95 PRO A CA 1
ATOM 755 C C . PRO A 1 95 ? 19.961 4.660 5.280 1.00 81.44 95 PRO A C 1
ATOM 757 O O . PRO A 1 95 ? 20.444 3.945 6.169 1.00 81.44 95 PRO A O 1
ATOM 760 N N . PRO A 1 96 ? 20.195 5.983 5.224 1.00 79.62 96 PRO A N 1
ATOM 761 C CA . PRO A 1 96 ? 20.974 6.664 6.245 1.00 79.62 96 PRO A CA 1
ATOM 762 C C . PRO A 1 96 ? 20.339 6.455 7.622 1.00 79.62 96 PRO A C 1
ATOM 764 O O . PRO A 1 96 ? 19.120 6.314 7.756 1.00 79.62 96 PRO A O 1
ATOM 767 N N . HIS A 1 97 ? 21.167 6.442 8.666 1.00 78.81 97 HIS A N 1
ATOM 768 C CA . HIS A 1 97 ? 20.646 6.389 10.025 1.00 78.81 97 HIS A CA 1
ATOM 769 C C . HIS A 1 97 ? 19.729 7.585 10.278 1.00 78.81 97 HIS A C 1
ATOM 771 O O . HIS A 1 97 ? 20.082 8.724 9.968 1.00 78.81 97 HIS A O 1
ATOM 777 N N . ALA A 1 98 ? 18.562 7.312 10.868 1.00 72.75 98 ALA A N 1
ATOM 778 C CA . ALA A 1 98 ? 17.662 8.368 11.294 1.00 72.75 98 ALA A CA 1
ATOM 779 C C . ALA A 1 98 ? 18.426 9.332 12.221 1.00 72.75 98 ALA A C 1
ATOM 781 O O . ALA A 1 98 ? 19.142 8.868 13.120 1.00 72.75 98 ALA A O 1
ATOM 782 N N . PRO A 1 99 ? 18.310 10.654 12.009 1.00 74.88 99 PRO A N 1
ATOM 783 C CA . PRO A 1 99 ? 18.974 11.624 12.861 1.00 74.88 99 PRO A CA 1
ATOM 784 C C . PRO A 1 99 ? 18.533 11.418 14.310 1.00 74.88 99 PRO A C 1
ATOM 786 O O . PRO A 1 99 ? 17.364 11.133 14.587 1.00 74.88 99 PRO A O 1
ATOM 789 N N . ARG A 1 100 ? 19.483 11.544 15.241 1.00 76.00 100 ARG A N 1
ATOM 790 C CA . ARG A 1 100 ? 19.163 11.498 16.669 1.00 76.00 100 ARG A CA 1
ATOM 791 C C . ARG A 1 100 ? 18.226 12.662 16.980 1.00 76.00 100 ARG A C 1
ATOM 793 O O . ARG A 1 100 ? 18.512 13.797 16.614 1.00 76.00 100 ARG A O 1
ATOM 800 N N . THR A 1 101 ? 17.107 12.349 17.618 1.00 76.12 101 THR A N 1
ATOM 801 C CA . THR A 1 101 ? 16.140 13.334 18.095 1.00 76.12 101 THR A CA 1
ATOM 802 C C . THR A 1 101 ? 16.171 13.329 19.613 1.00 76.12 101 THR A C 1
ATOM 804 O O . THR A 1 101 ? 16.062 12.270 20.230 1.00 76.12 101 THR A O 1
ATOM 807 N N . ASP A 1 102 ? 16.307 14.510 20.207 1.00 83.12 102 ASP A N 1
ATOM 80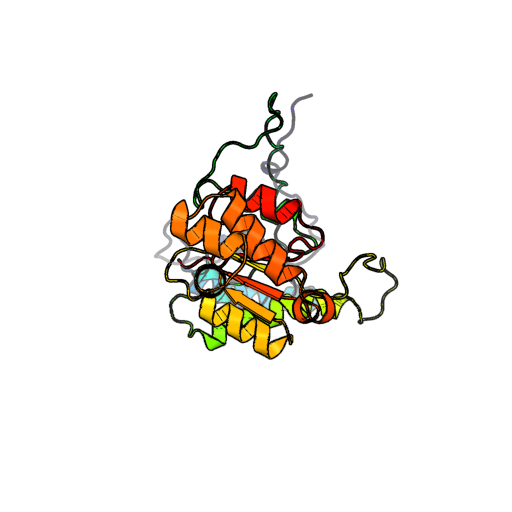8 C CA . ASP A 1 102 ? 16.218 14.681 21.660 1.00 83.12 102 ASP A CA 1
ATOM 809 C C . ASP A 1 102 ? 14.763 14.552 22.148 1.00 83.12 102 ASP A C 1
ATOM 811 O O . ASP A 1 102 ? 14.504 14.354 23.333 1.00 83.12 102 ASP A O 1
ATOM 815 N N . HIS A 1 103 ? 13.798 14.627 21.222 1.00 81.62 103 HIS A N 1
ATOM 816 C CA . HIS A 1 103 ? 12.377 14.470 21.496 1.00 81.62 103 HIS A CA 1
ATOM 817 C C . HIS A 1 103 ? 11.888 13.066 21.093 1.00 81.62 103 HIS A C 1
ATOM 819 O O . HIS A 1 103 ? 12.121 12.655 19.953 1.00 81.62 103 HIS A O 1
ATOM 825 N N . PRO A 1 104 ? 11.107 12.356 21.933 1.00 81.69 104 PRO A N 1
ATOM 826 C CA . PRO A 1 104 ? 10.513 11.055 21.587 1.00 81.69 104 PRO A CA 1
ATOM 827 C C . PRO A 1 104 ? 9.370 11.129 20.556 1.00 81.69 104 PRO A C 1
ATOM 829 O O . PRO A 1 104 ? 8.700 10.130 20.303 1.00 81.69 104 PRO A O 1
ATOM 832 N N . HIS A 1 105 ? 9.102 12.301 19.973 1.00 78.44 105 HIS A N 1
ATOM 833 C CA . HIS A 1 105 ? 8.018 12.485 19.012 1.00 78.44 105 HIS A CA 1
ATOM 834 C C . HIS A 1 105 ? 8.576 12.685 17.614 1.00 78.44 105 HIS A C 1
ATOM 836 O O . HIS A 1 105 ? 9.568 13.376 17.400 1.00 78.44 105 HIS A O 1
ATOM 842 N N . THR A 1 106 ? 7.894 12.088 16.644 1.00 74.38 106 THR A N 1
ATOM 843 C CA . THR A 1 106 ? 8.188 12.313 15.233 1.00 74.38 106 THR A CA 1
ATOM 844 C C . THR A 1 106 ? 7.453 13.569 14.775 1.00 74.38 106 THR A C 1
ATOM 846 O O . THR A 1 106 ? 6.264 13.718 15.052 1.00 74.38 106 THR A O 1
ATOM 849 N N . ALA A 1 107 ? 8.134 14.469 14.065 1.00 75.81 107 ALA A N 1
ATOM 850 C CA . ALA A 1 107 ? 7.498 15.661 13.509 1.00 75.81 107 ALA A CA 1
ATOM 851 C C . ALA A 1 107 ? 6.326 15.296 12.576 1.00 75.81 107 ALA A C 1
ATOM 853 O O . ALA A 1 107 ? 6.315 14.235 11.944 1.00 75.81 107 ALA A O 1
ATOM 854 N N . ARG A 1 108 ? 5.336 16.192 12.462 1.00 78.94 108 ARG A N 1
ATOM 855 C CA . ARG A 1 108 ? 4.235 16.032 11.502 1.00 78.94 108 ARG A CA 1
ATOM 856 C C . ARG A 1 108 ? 4.805 16.001 10.082 1.00 78.94 108 ARG A C 1
ATOM 858 O O . ARG A 1 108 ? 5.543 16.899 9.697 1.00 78.94 108 ARG A O 1
ATOM 865 N N . ARG A 1 109 ? 4.411 14.993 9.305 1.00 74.50 109 ARG A N 1
ATOM 866 C CA . ARG A 1 109 ? 4.815 14.793 7.907 1.00 74.50 109 ARG A CA 1
ATOM 867 C C . ARG A 1 109 ? 3.577 14.679 7.027 1.00 74.50 109 ARG A C 1
ATOM 869 O O . ARG A 1 109 ? 2.591 14.062 7.440 1.00 74.50 109 ARG A O 1
ATOM 876 N N . SER A 1 110 ? 3.594 15.286 5.845 1.00 70.44 110 SER A N 1
ATOM 877 C CA . SER A 1 110 ? 2.591 15.001 4.821 1.00 70.44 110 SER A CA 1
ATOM 878 C C . SER A 1 110 ? 2.903 13.665 4.139 1.00 70.44 110 SER A C 1
ATOM 880 O O . SER A 1 110 ? 3.930 13.036 4.395 1.00 70.44 110 SER A O 1
ATOM 882 N N . PHE A 1 111 ? 2.008 13.210 3.263 1.00 69.75 111 PHE A N 1
ATOM 883 C CA . PHE A 1 111 ? 2.258 12.027 2.439 1.00 69.75 111 PHE A CA 1
ATOM 884 C C . PHE A 1 111 ? 3.542 12.161 1.595 1.00 69.75 111 PHE A C 1
ATOM 886 O O . PHE A 1 111 ? 4.242 11.174 1.399 1.00 69.75 111 PHE A O 1
ATOM 893 N N . PHE A 1 112 ? 3.871 13.378 1.151 1.00 70.94 112 PHE A N 1
ATOM 894 C CA . PHE A 1 112 ? 5.033 13.655 0.303 1.00 70.94 112 PHE A CA 1
ATOM 895 C C . PHE A 1 112 ? 6.345 13.788 1.086 1.00 70.94 112 PHE A C 1
ATOM 897 O O . PHE A 1 112 ? 7.411 13.715 0.487 1.00 70.94 112 PHE A O 1
ATOM 904 N N . ASP A 1 113 ? 6.275 13.916 2.415 1.00 77.44 113 ASP A N 1
ATOM 905 C CA . ASP A 1 113 ? 7.450 14.040 3.290 1.00 77.44 113 ASP A CA 1
ATOM 906 C C . ASP A 1 113 ? 7.874 12.687 3.895 1.00 77.44 113 ASP A C 1
ATOM 908 O O . ASP A 1 113 ? 8.634 12.638 4.865 1.00 77.44 113 ASP A O 1
ATOM 912 N N . GLN A 1 114 ? 7.321 11.571 3.402 1.00 77.69 114 GLN A N 1
ATOM 913 C CA . GLN A 1 114 ? 7.647 10.240 3.909 1.00 77.69 114 GLN A CA 1
ATOM 914 C C . GLN A 1 114 ? 8.960 9.728 3.320 1.00 77.69 114 GLN A C 1
ATOM 916 O O . GLN A 1 114 ? 9.160 9.720 2.107 1.00 77.69 114 GLN A O 1
ATOM 921 N N . ASP A 1 115 ? 9.817 9.202 4.192 1.00 81.25 115 ASP A N 1
ATOM 922 C CA . ASP A 1 115 ? 11.021 8.475 3.798 1.00 81.25 115 ASP A CA 1
ATOM 923 C C . ASP A 1 115 ? 10.655 7.039 3.386 1.00 81.25 115 ASP A C 1
ATOM 925 O O . ASP A 1 115 ? 10.796 6.078 4.149 1.00 81.25 115 ASP A O 1
ATOM 929 N N . PHE A 1 116 ? 10.082 6.903 2.187 1.00 79.00 116 PHE A N 1
ATOM 930 C CA . PHE A 1 116 ? 9.616 5.616 1.675 1.00 79.00 116 PHE A CA 1
ATOM 931 C C . PHE A 1 116 ? 10.745 4.594 1.550 1.00 79.00 116 PHE A C 1
ATOM 933 O O . PHE A 1 116 ? 10.508 3.418 1.806 1.00 79.00 116 PHE A O 1
ATOM 940 N N . GLU A 1 117 ? 11.964 5.010 1.213 1.00 79.75 117 GLU A N 1
ATOM 941 C CA . GLU A 1 117 ? 13.094 4.089 1.067 1.00 79.75 117 GLU A CA 1
ATOM 942 C C . GLU A 1 117 ? 13.551 3.536 2.423 1.00 79.75 117 GLU A C 1
ATOM 944 O O . GLU A 1 117 ? 13.738 2.321 2.559 1.00 79.75 117 GLU A O 1
ATOM 949 N N . ALA A 1 118 ? 13.613 4.368 3.471 1.00 79.69 118 ALA A N 1
ATOM 950 C CA . ALA A 1 118 ? 13.877 3.866 4.818 1.00 79.69 118 ALA A CA 1
ATOM 951 C C . ALA A 1 118 ? 12.767 2.936 5.323 1.00 79.69 118 ALA A C 1
ATOM 953 O O . ALA A 1 118 ? 13.049 1.901 5.933 1.00 79.69 118 ALA A O 1
ATOM 954 N N . LEU A 1 119 ? 11.503 3.260 5.030 1.00 80.00 119 LEU A N 1
ATOM 955 C CA . LEU A 1 119 ? 10.368 2.401 5.370 1.00 80.00 119 LEU A CA 1
ATOM 956 C C . LEU A 1 119 ? 10.440 1.054 4.640 1.00 80.00 119 LEU A C 1
ATOM 958 O O . LEU A 1 119 ? 10.274 0.010 5.273 1.00 80.00 119 LEU A O 1
ATOM 962 N N . LYS A 1 120 ? 10.733 1.049 3.335 1.00 77.69 120 LYS A N 1
ATOM 963 C CA . LYS A 1 120 ? 10.908 -0.186 2.559 1.00 77.69 120 LYS A CA 1
ATOM 964 C C . LYS A 1 120 ? 11.999 -1.064 3.160 1.00 77.69 120 LYS A C 1
ATOM 966 O O . LYS A 1 120 ? 11.797 -2.266 3.324 1.00 77.69 120 LYS A O 1
ATOM 971 N N . PHE A 1 121 ? 13.128 -0.465 3.536 1.00 79.38 121 PHE A N 1
ATOM 972 C CA . PHE A 1 121 ? 14.227 -1.182 4.170 1.00 79.38 121 PHE A CA 1
ATOM 973 C C . PHE A 1 121 ? 13.834 -1.769 5.534 1.00 79.38 121 PHE A C 1
ATOM 975 O O . PHE A 1 121 ? 14.102 -2.945 5.791 1.00 79.38 121 PHE A O 1
ATOM 982 N N . ALA A 1 122 ? 13.174 -0.983 6.391 1.00 78.19 122 ALA A N 1
ATOM 983 C CA . ALA A 1 122 ? 12.748 -1.416 7.722 1.00 78.19 122 ALA A CA 1
ATOM 984 C C . ALA A 1 122 ? 11.735 -2.572 7.664 1.00 78.19 122 ALA A C 1
ATOM 986 O O . ALA A 1 122 ? 11.817 -3.514 8.452 1.00 78.19 122 ALA A O 1
ATOM 987 N N . TYR A 1 123 ? 10.821 -2.542 6.692 1.00 75.69 123 TYR A N 1
ATOM 988 C CA . TYR A 1 123 ? 9.783 -3.558 6.519 1.00 75.69 123 TYR A CA 1
ATOM 989 C C . TYR A 1 123 ? 10.119 -4.620 5.465 1.00 75.69 123 TYR A C 1
ATOM 991 O O . TYR A 1 123 ? 9.248 -5.409 5.113 1.00 75.69 123 TYR A O 1
ATOM 999 N N . LYS A 1 124 ? 11.364 -4.712 4.977 1.00 75.44 124 LYS A N 1
ATOM 1000 C CA . LYS A 1 124 ? 11.751 -5.581 3.842 1.00 75.44 124 LYS A CA 1
ATOM 1001 C C . LYS A 1 124 ? 11.317 -7.049 3.956 1.00 75.44 124 LYS A C 1
ATOM 1003 O O . LYS A 1 124 ? 11.070 -7.694 2.944 1.00 75.44 124 LYS A O 1
ATOM 1008 N N . ALA A 1 125 ? 11.206 -7.580 5.176 1.00 67.69 125 ALA A N 1
ATOM 1009 C CA . ALA A 1 125 ? 10.778 -8.959 5.420 1.00 67.69 125 ALA A CA 1
ATOM 1010 C C . ALA A 1 125 ? 9.284 -9.194 5.125 1.00 67.69 125 ALA A C 1
ATOM 1012 O O . ALA A 1 125 ? 8.885 -10.304 4.780 1.00 67.69 125 ALA A O 1
ATOM 1013 N N . THR A 1 126 ? 8.452 -8.161 5.264 1.00 67.25 126 THR A N 1
ATOM 1014 C CA . THR A 1 126 ? 6.991 -8.233 5.108 1.00 67.25 126 THR A CA 1
ATOM 1015 C C . THR A 1 126 ? 6.463 -7.344 3.982 1.00 67.25 126 THR A C 1
ATOM 1017 O O . THR A 1 126 ? 5.299 -7.474 3.599 1.00 67.25 126 THR A O 1
ATOM 1020 N N . LEU A 1 127 ? 7.307 -6.473 3.423 1.00 71.06 127 LEU A N 1
ATOM 1021 C CA . LEU A 1 127 ? 6.981 -5.569 2.331 1.00 71.06 127 LEU A CA 1
ATOM 1022 C C . LEU A 1 127 ? 6.669 -6.352 1.050 1.00 71.06 127 LEU A C 1
ATOM 1024 O O . LEU A 1 127 ? 7.418 -7.234 0.623 1.00 71.06 127 LEU A O 1
ATOM 1028 N N . LYS A 1 128 ? 5.571 -5.970 0.397 1.00 77.19 128 LYS A N 1
ATOM 1029 C CA . LYS A 1 128 ? 5.267 -6.351 -0.982 1.00 77.19 128 LYS A CA 1
ATOM 1030 C C . LYS A 1 128 ? 5.026 -5.095 -1.799 1.00 77.19 128 LYS A C 1
ATOM 1032 O O . LYS A 1 128 ? 4.103 -4.339 -1.513 1.00 77.19 128 LYS A O 1
ATOM 1037 N N . GLU A 1 129 ? 5.856 -4.893 -2.814 1.00 76.06 129 GLU A N 1
ATOM 1038 C CA . GLU A 1 129 ? 5.675 -3.811 -3.775 1.00 76.06 129 GLU A CA 1
ATOM 1039 C C . GLU A 1 129 ? 4.613 -4.207 -4.801 1.00 76.06 129 GLU A C 1
ATOM 1041 O O . GLU A 1 129 ? 4.692 -5.265 -5.430 1.00 76.06 129 GLU A O 1
ATOM 1046 N N . ILE A 1 130 ? 3.597 -3.360 -4.946 1.00 79.31 130 ILE A N 1
ATOM 1047 C CA . ILE A 1 130 ? 2.522 -3.538 -5.917 1.00 79.31 130 ILE A CA 1
ATOM 1048 C C . ILE A 1 130 ? 2.580 -2.358 -6.876 1.00 79.31 130 ILE A C 1
ATOM 1050 O O . ILE A 1 130 ? 2.337 -1.219 -6.490 1.00 79.31 130 ILE A O 1
ATOM 1054 N N . TYR A 1 131 ? 2.899 -2.652 -8.130 1.00 78.75 131 TYR A N 1
ATOM 1055 C CA . TYR A 1 131 ? 2.963 -1.667 -9.201 1.00 78.75 131 TYR A CA 1
ATOM 1056 C C . TYR A 1 131 ? 1.579 -1.515 -9.831 1.00 78.75 131 TYR A C 1
ATOM 1058 O O . TYR A 1 131 ? 1.018 -2.498 -10.327 1.00 78.75 131 TYR A O 1
ATOM 1066 N N . VAL A 1 132 ? 1.040 -0.298 -9.796 1.00 78.75 132 VAL A N 1
ATOM 1067 C CA . VAL A 1 132 ? -0.252 0.074 -10.386 1.00 78.75 132 VAL A CA 1
ATOM 1068 C C . VAL A 1 132 ? 0.014 0.967 -11.588 1.00 78.75 132 VAL A C 1
ATOM 1070 O O . VAL A 1 132 ? 0.726 1.961 -11.459 1.00 78.75 132 VAL A O 1
ATOM 1073 N N . ASN A 1 133 ? -0.533 0.606 -12.748 1.00 80.19 133 ASN A N 1
ATOM 1074 C CA . ASN A 1 133 ? -0.459 1.454 -13.937 1.00 80.19 133 ASN A CA 1
ATOM 1075 C C . ASN A 1 133 ? -1.710 2.346 -14.026 1.00 80.19 133 ASN A C 1
ATOM 1077 O O . ASN A 1 133 ? -2.786 1.889 -13.639 1.00 80.19 133 ASN A O 1
ATOM 1081 N N . PRO A 1 134 ? -1.611 3.572 -14.573 1.00 75.25 134 PRO A N 1
ATOM 1082 C CA . PRO A 1 134 ? -2.755 4.482 -14.694 1.00 75.25 134 PRO A CA 1
ATOM 1083 C C . PRO A 1 134 ? -3.937 3.900 -15.486 1.00 75.25 134 PRO A C 1
ATOM 1085 O O . PRO A 1 134 ? -5.087 4.202 -15.183 1.00 75.25 134 PRO A O 1
ATOM 1088 N N . ASP A 1 135 ?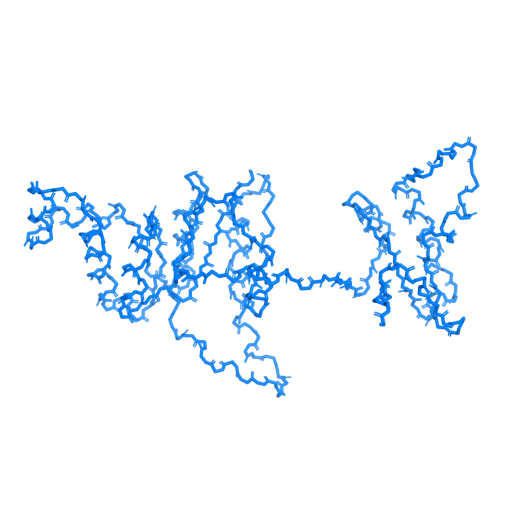 -3.649 3.037 -16.463 1.00 84.31 135 ASP A N 1
ATOM 1089 C CA . ASP A 1 135 ? -4.646 2.450 -17.368 1.00 84.31 135 ASP A CA 1
ATOM 1090 C C . ASP A 1 135 ? -5.298 1.171 -16.808 1.00 84.31 135 ASP A C 1
ATOM 1092 O O . ASP A 1 135 ? -6.136 0.550 -17.465 1.00 84.31 135 ASP A O 1
ATOM 1096 N N . GLU A 1 136 ? -4.887 0.717 -15.620 1.00 79.69 136 GLU A N 1
ATOM 1097 C CA . GLU A 1 136 ? -5.407 -0.518 -15.039 1.00 79.69 136 GLU A CA 1
ATOM 1098 C C . GLU A 1 136 ? -6.784 -0.319 -14.419 1.00 79.69 136 GLU A C 1
ATOM 1100 O O . GLU A 1 136 ? -7.012 0.571 -13.599 1.00 79.69 136 GLU A O 1
ATOM 1105 N N . ASP A 1 137 ? -7.702 -1.224 -14.761 1.00 85.81 137 ASP A N 1
ATOM 1106 C CA . ASP A 1 137 ? -9.001 -1.254 -14.113 1.00 85.81 137 ASP A CA 1
ATOM 1107 C C . ASP A 1 137 ? -8.880 -1.639 -12.629 1.00 85.81 137 ASP A C 1
ATOM 1109 O O . ASP A 1 137 ? -7.920 -2.266 -12.158 1.00 85.81 137 ASP A O 1
ATOM 1113 N N . THR A 1 138 ? -9.903 -1.276 -11.861 1.00 78.38 138 THR A N 1
ATOM 1114 C CA . THR A 1 138 ? -9.905 -1.516 -10.419 1.00 78.38 138 THR A CA 1
ATOM 1115 C C . THR A 1 138 ? -9.834 -3.005 -10.061 1.00 78.38 138 THR A C 1
ATOM 1117 O O . THR A 1 138 ? -9.242 -3.361 -9.043 1.00 78.38 138 THR A O 1
ATOM 1120 N N . LYS A 1 139 ? -10.384 -3.898 -10.896 1.00 76.06 139 LYS A N 1
ATOM 1121 C CA . LYS A 1 139 ? -10.358 -5.349 -10.644 1.00 76.06 139 LYS A CA 1
ATOM 1122 C C . LYS A 1 139 ? -8.939 -5.905 -10.765 1.00 76.06 139 LYS A C 1
ATOM 1124 O O . LYS A 1 139 ? -8.555 -6.785 -9.994 1.00 76.06 139 LYS A O 1
ATOM 1129 N N . CYS A 1 140 ? -8.153 -5.390 -11.705 1.00 79.75 140 CYS A N 1
ATOM 1130 C CA . CYS A 1 140 ? -6.752 -5.734 -11.900 1.00 79.75 140 CYS A CA 1
ATOM 1131 C C . CYS A 1 140 ? -5.920 -5.314 -10.682 1.00 79.75 140 CYS A C 1
ATOM 1133 O O . CYS A 1 140 ? -5.192 -6.136 -10.115 1.00 79.75 140 CYS A O 1
ATOM 1135 N N . ILE A 1 141 ? -6.095 -4.071 -10.222 1.00 80.00 141 ILE A N 1
ATOM 1136 C CA . ILE A 1 141 ? -5.417 -3.533 -9.031 1.00 80.00 141 ILE A CA 1
ATOM 1137 C C . ILE A 1 141 ? -5.764 -4.368 -7.794 1.00 80.00 141 ILE A C 1
ATOM 1139 O O . ILE A 1 141 ? -4.879 -4.812 -7.058 1.00 80.00 141 ILE A O 1
ATOM 1143 N N . GLU A 1 142 ? -7.048 -4.657 -7.597 1.00 78.88 142 GLU A N 1
ATOM 1144 C CA . GLU A 1 142 ? -7.536 -5.507 -6.514 1.00 78.88 142 GLU A CA 1
ATOM 1145 C C . GLU A 1 142 ? -6.883 -6.897 -6.544 1.00 78.88 142 GLU A C 1
ATOM 1147 O O . GLU A 1 142 ? -6.394 -7.389 -5.521 1.00 78.88 142 GLU A O 1
ATOM 1152 N N . MET A 1 143 ? -6.810 -7.522 -7.723 1.00 79.06 143 MET A N 1
ATOM 1153 C CA . MET A 1 143 ? -6.187 -8.833 -7.885 1.00 79.06 143 MET A CA 1
ATOM 1154 C C . MET A 1 143 ? -4.715 -8.826 -7.464 1.00 79.06 143 MET A C 1
ATOM 1156 O O . MET A 1 143 ? -4.253 -9.771 -6.816 1.00 79.06 143 MET A O 1
ATOM 1160 N N . LYS A 1 144 ? -3.977 -7.765 -7.811 1.00 78.94 144 LYS A N 1
ATOM 1161 C CA . LYS A 1 144 ? -2.574 -7.592 -7.418 1.00 78.94 144 LYS A CA 1
ATOM 1162 C C . LYS A 1 144 ? -2.429 -7.476 -5.901 1.00 78.94 144 LYS A C 1
ATOM 1164 O O . LYS A 1 144 ? -1.591 -8.172 -5.326 1.00 78.94 144 LYS A O 1
ATOM 1169 N N . CYS A 1 145 ? -3.285 -6.692 -5.246 1.00 75.62 145 CYS A N 1
ATOM 1170 C CA . CYS A 1 145 ? -3.312 -6.564 -3.786 1.00 75.62 145 CYS A CA 1
ATOM 1171 C C . CYS A 1 145 ? -3.561 -7.907 -3.091 1.00 75.62 145 CYS A C 1
ATOM 1173 O O . CYS A 1 145 ? -2.817 -8.293 -2.188 1.00 75.62 145 CYS A O 1
ATOM 1175 N N . VAL A 1 146 ? -4.558 -8.665 -3.551 1.00 76.62 146 VAL A N 1
ATOM 1176 C CA . VAL A 1 146 ? -4.900 -9.983 -2.989 1.00 76.62 146 VAL A CA 1
ATOM 1177 C C . VAL A 1 146 ? -3.741 -10.967 -3.135 1.00 76.62 146 VAL A C 1
ATOM 1179 O O . VAL A 1 146 ? -3.416 -11.686 -2.187 1.00 76.62 146 VAL A O 1
ATOM 1182 N N . ARG A 1 147 ? -3.089 -10.995 -4.304 1.00 74.56 147 ARG A N 1
ATOM 1183 C CA . ARG A 1 147 ? -1.899 -11.826 -4.537 1.00 74.56 147 ARG A CA 1
ATOM 1184 C C . ARG A 1 147 ? -0.747 -11.428 -3.616 1.00 74.56 147 ARG A C 1
ATOM 1186 O O . ARG A 1 147 ? -0.125 -12.313 -3.035 1.00 74.56 147 ARG A O 1
ATOM 1193 N N . GLY A 1 148 ? -0.506 -10.128 -3.434 1.00 72.19 148 GLY A N 1
ATOM 1194 C CA . GLY A 1 148 ? 0.511 -9.613 -2.513 1.00 72.19 148 GLY A CA 1
ATOM 1195 C C . GLY A 1 148 ? 0.288 -10.082 -1.074 1.00 72.19 148 GLY A C 1
ATOM 1196 O O . GLY A 1 148 ? 1.208 -10.605 -0.445 1.00 72.19 148 GLY A O 1
ATOM 1197 N N . ILE A 1 149 ? -0.953 -9.994 -0.587 1.00 68.38 149 ILE A N 1
ATOM 1198 C CA . ILE A 1 149 ? -1.331 -10.444 0.762 1.00 68.38 149 ILE A CA 1
ATOM 1199 C C . ILE A 1 149 ? -1.152 -11.964 0.909 1.00 68.38 149 ILE A C 1
ATOM 1201 O O . ILE A 1 149 ? -0.555 -12.424 1.881 1.00 68.38 149 ILE A O 1
ATOM 1205 N N . ARG A 1 150 ? -1.618 -12.757 -0.067 1.00 68.69 150 ARG A N 1
ATOM 1206 C CA . ARG A 1 150 ? -1.509 -14.228 -0.027 1.00 68.69 150 ARG A CA 1
ATOM 1207 C C . ARG A 1 150 ? -0.072 -14.731 -0.138 1.00 68.69 150 ARG A C 1
ATOM 1209 O O . ARG A 1 150 ? 0.266 -15.708 0.520 1.00 68.69 150 ARG A O 1
ATOM 1216 N N . ALA A 1 151 ? 0.787 -14.082 -0.921 1.00 60.62 151 ALA A N 1
ATOM 1217 C CA . ALA A 1 151 ? 2.190 -14.480 -1.054 1.00 60.62 151 ALA A CA 1
ATOM 1218 C C . ALA A 1 151 ? 2.964 -14.374 0.274 1.00 60.62 151 ALA A C 1
ATOM 1220 O O . ALA A 1 151 ? 3.895 -15.142 0.498 1.00 60.62 151 ALA A O 1
ATOM 1221 N N . ALA A 1 152 ? 2.558 -13.475 1.178 1.00 53.94 152 ALA A N 1
ATOM 1222 C CA . ALA A 1 152 ? 3.099 -13.416 2.537 1.00 53.94 152 ALA A CA 1
ATOM 1223 C C . ALA A 1 152 ? 2.644 -14.601 3.415 1.00 53.94 152 ALA A C 1
ATOM 1225 O O . ALA A 1 152 ? 3.351 -14.969 4.346 1.00 53.94 152 ALA A O 1
ATOM 1226 N N . ALA A 1 153 ? 1.497 -15.217 3.108 1.00 49.09 153 ALA A N 1
ATOM 1227 C CA . ALA A 1 153 ? 1.009 -16.425 3.775 1.00 49.09 153 ALA A CA 1
ATOM 1228 C C . ALA A 1 153 ? 1.568 -17.720 3.147 1.00 49.09 153 ALA A C 1
ATOM 1230 O O . ALA A 1 153 ? 1.809 -18.691 3.853 1.00 49.09 153 ALA A O 1
ATOM 1231 N N . ALA A 1 154 ? 1.829 -17.742 1.834 1.00 44.88 154 ALA A N 1
ATOM 1232 C CA . ALA A 1 154 ? 2.321 -18.924 1.113 1.00 44.88 154 ALA A CA 1
ATOM 1233 C C . ALA A 1 154 ? 3.783 -19.300 1.435 1.00 44.88 154 ALA A C 1
ATOM 1235 O O . ALA A 1 154 ? 4.174 -20.451 1.245 1.00 44.88 154 ALA A O 1
ATOM 1236 N N . GLY A 1 155 ? 4.571 -18.375 1.994 1.00 42.47 155 GLY A N 1
ATOM 1237 C CA . GLY A 1 155 ? 5.875 -18.693 2.591 1.00 42.47 155 GLY A CA 1
ATOM 1238 C C . GLY A 1 155 ? 5.797 -19.644 3.798 1.00 42.47 155 GLY A C 1
ATOM 1239 O O . GLY A 1 155 ? 6.834 -20.081 4.280 1.00 42.47 155 GLY A O 1
ATOM 1240 N N . ALA A 1 156 ? 4.592 -19.990 4.269 1.00 46.44 156 ALA A N 1
ATOM 1241 C CA . ALA A 1 156 ? 4.372 -20.896 5.392 1.00 46.44 156 ALA A CA 1
ATOM 1242 C C . ALA A 1 156 ? 4.329 -22.395 5.021 1.00 46.44 156 ALA A C 1
ATOM 1244 O O . ALA A 1 156 ? 4.340 -23.224 5.929 1.00 46.44 156 ALA A O 1
ATOM 1245 N N . HIS A 1 157 ? 4.281 -22.776 3.732 1.00 39.88 157 HIS A N 1
ATOM 1246 C CA . HIS A 1 157 ? 4.012 -24.180 3.353 1.00 39.88 157 HIS A CA 1
ATOM 1247 C C . HIS A 1 157 ? 4.916 -24.812 2.283 1.00 39.88 157 HIS A C 1
ATOM 1249 O O . HIS A 1 157 ? 4.648 -25.936 1.865 1.00 39.88 157 HIS A O 1
ATOM 1255 N N . ALA A 1 158 ? 6.014 -24.177 1.872 1.00 36.16 158 ALA A N 1
ATOM 1256 C CA . ALA A 1 158 ? 7.001 -24.833 1.009 1.00 36.16 158 ALA A CA 1
ATOM 1257 C C . ALA A 1 158 ? 8.229 -25.238 1.834 1.00 36.16 158 ALA A C 1
ATOM 1259 O O . ALA A 1 158 ? 8.936 -24.392 2.377 1.00 36.16 158 ALA A O 1
ATOM 1260 N N . GLY A 1 159 ? 8.429 -26.549 1.970 1.00 41.75 159 GLY A N 1
ATOM 1261 C CA . GLY A 1 159 ? 9.385 -27.158 2.883 1.00 41.75 159 GLY A CA 1
ATOM 1262 C C . GLY A 1 159 ? 10.831 -26.716 2.667 1.00 41.75 159 GLY A C 1
ATOM 1263 O O . GLY A 1 159 ? 11.474 -27.080 1.691 1.00 41.75 159 GLY A O 1
ATOM 1264 N N . ALA A 1 160 ? 11.359 -26.008 3.655 1.00 37.97 160 ALA A N 1
ATOM 1265 C CA . ALA A 1 160 ? 12.753 -26.031 4.064 1.00 37.97 160 ALA A CA 1
ATOM 1266 C C . ALA A 1 160 ? 12.774 -25.542 5.514 1.00 37.97 160 ALA A C 1
ATOM 1268 O O . ALA A 1 160 ? 12.120 -24.555 5.843 1.00 37.97 160 ALA A O 1
ATOM 1269 N N . ARG A 1 161 ? 13.486 -26.246 6.399 1.00 39.59 161 ARG A N 1
ATOM 1270 C CA . ARG A 1 161 ? 13.742 -25.813 7.779 1.00 39.59 161 ARG A CA 1
ATOM 1271 C C . ARG A 1 161 ? 14.476 -24.466 7.757 1.00 39.59 161 ARG A C 1
ATOM 1273 O O . ARG A 1 161 ? 15.699 -24.423 7.760 1.00 39.59 161 ARG A O 1
ATOM 1280 N N . SER A 1 162 ? 13.724 -23.377 7.735 1.00 33.28 162 SER A N 1
ATOM 1281 C CA . SER A 1 162 ? 14.190 -22.026 8.007 1.00 33.28 162 SER A CA 1
ATOM 1282 C C . SER A 1 162 ? 13.085 -21.343 8.792 1.00 33.28 162 SER A C 1
ATOM 1284 O O . SER A 1 162 ? 11.968 -21.228 8.302 1.00 33.28 162 SER A O 1
ATOM 1286 N N . LEU A 1 163 ? 13.405 -21.035 10.050 1.00 38.28 163 LEU A N 1
ATOM 1287 C CA . LEU A 1 163 ? 12.675 -20.198 10.998 1.00 38.28 163 LEU A CA 1
ATOM 1288 C C . LEU A 1 163 ? 11.157 -20.111 10.756 1.00 38.28 163 LEU A C 1
ATOM 1290 O O . LEU A 1 163 ? 10.684 -19.287 9.975 1.00 38.28 163 LEU A O 1
ATOM 1294 N N . ALA A 1 164 ? 10.386 -20.932 11.475 1.00 31.31 164 ALA A N 1
ATOM 1295 C CA . ALA A 1 164 ? 8.956 -20.694 11.634 1.00 31.31 164 ALA A CA 1
ATOM 1296 C C . ALA A 1 164 ? 8.731 -19.195 11.887 1.00 31.31 164 ALA A C 1
ATOM 1298 O O . ALA A 1 164 ? 9.332 -18.635 12.807 1.00 31.31 164 ALA A O 1
ATOM 1299 N N . THR A 1 165 ? 7.898 -18.528 11.085 1.00 35.84 165 THR A N 1
ATOM 1300 C CA . THR A 1 165 ? 7.435 -17.182 11.426 1.00 35.84 165 THR A CA 1
ATOM 1301 C C . THR A 1 165 ? 6.505 -17.312 12.625 1.00 35.84 165 THR A C 1
ATOM 1303 O O . THR A 1 165 ? 5.285 -17.402 12.490 1.00 35.84 165 THR A O 1
ATOM 1306 N N . VAL A 1 166 ? 7.102 -17.380 13.811 1.00 32.34 166 VAL A N 1
ATOM 1307 C CA . VAL A 1 166 ? 6.436 -17.135 15.082 1.00 32.34 166 VAL A CA 1
ATOM 1308 C C . VAL A 1 166 ? 5.736 -15.778 14.954 1.00 32.34 166 VAL A C 1
ATOM 1310 O O . VAL A 1 166 ? 6.385 -14.775 14.667 1.00 32.34 166 VAL A O 1
ATOM 1313 N N . GLY A 1 167 ? 4.411 -15.747 15.118 1.00 37.28 167 GLY A N 1
ATOM 1314 C CA . GLY A 1 167 ? 3.663 -14.491 15.249 1.00 37.28 167 GLY A CA 1
ATOM 1315 C C . GLY A 1 167 ? 2.871 -13.995 14.033 1.00 37.28 167 GLY A C 1
ATOM 1316 O O . GLY A 1 167 ? 2.471 -12.832 14.033 1.00 37.28 167 GLY A O 1
ATOM 1317 N N . ALA A 1 168 ? 2.581 -14.817 13.015 1.00 39.09 168 ALA A N 1
ATOM 1318 C CA . ALA A 1 168 ? 1.537 -14.449 12.050 1.00 39.09 168 ALA A CA 1
ATOM 1319 C C . ALA A 1 168 ? 0.164 -14.441 12.768 1.00 39.09 168 ALA A C 1
ATOM 1321 O O . ALA A 1 168 ? -0.249 -15.477 13.286 1.00 39.09 168 ALA A O 1
ATOM 1322 N N . PRO A 1 169 ? -0.530 -13.292 12.868 1.00 47.91 169 PRO A N 1
ATOM 1323 C CA . PRO A 1 169 ? -1.761 -13.196 13.646 1.00 47.91 169 PRO A CA 1
ATOM 1324 C C . PRO A 1 169 ? -2.879 -14.013 12.992 1.00 47.91 169 PRO A C 1
ATOM 1326 O O . PRO A 1 169 ? -3.062 -13.927 11.780 1.00 47.91 169 PRO A O 1
ATOM 1329 N N . GLY A 1 170 ? -3.638 -14.757 13.806 1.00 55.56 170 GLY A N 1
ATOM 1330 C CA . GLY A 1 170 ? -4.717 -15.638 13.339 1.00 55.56 170 GLY A CA 1
ATOM 1331 C C . GLY A 1 170 ? -5.808 -14.928 12.529 1.00 55.56 170 GLY A C 1
ATOM 1332 O O . GLY A 1 170 ? -6.339 -15.528 11.605 1.00 55.56 170 GLY A O 1
ATOM 1333 N N . ASN A 1 171 ? -6.057 -13.637 12.800 1.00 71.19 171 ASN A N 1
ATOM 1334 C CA . ASN A 1 171 ? -7.066 -12.820 12.117 1.00 71.19 171 ASN A CA 1
ATOM 1335 C C . ASN A 1 171 ? -6.454 -11.541 11.517 1.00 71.19 171 ASN A C 1
ATOM 1337 O O . ASN A 1 171 ? -5.691 -10.819 12.179 1.00 71.19 171 ASN A O 1
ATOM 1341 N N . TYR A 1 172 ? -6.795 -11.233 10.261 1.00 81.44 172 TYR A N 1
ATOM 1342 C CA . TYR A 1 172 ? -6.300 -10.041 9.564 1.00 81.44 172 TYR A CA 1
ATOM 1343 C C . TYR A 1 172 ? -7.008 -8.773 10.061 1.00 81.44 172 TYR A C 1
ATOM 1345 O O . TYR A 1 172 ? -8.231 -8.680 10.051 1.00 81.44 172 TYR A O 1
ATOM 1353 N N . ARG A 1 173 ? -6.226 -7.773 10.476 1.00 87.25 173 ARG A N 1
ATOM 1354 C CA . ARG A 1 173 ? -6.694 -6.457 10.933 1.00 87.25 173 ARG A CA 1
ATOM 1355 C C . ARG A 1 173 ? -6.030 -5.398 10.069 1.00 87.25 173 ARG A C 1
ATOM 1357 O O . ARG A 1 173 ? -4.896 -4.987 10.327 1.00 87.25 173 ARG A O 1
ATOM 1364 N N . VAL A 1 174 ? -6.696 -5.058 8.975 1.00 84.44 174 VAL A N 1
ATOM 1365 C CA . VAL A 1 174 ? -6.117 -4.312 7.860 1.00 84.44 174 VAL A CA 1
ATOM 1366 C C . VAL A 1 174 ? -6.552 -2.856 7.920 1.00 84.44 174 VAL A C 1
ATOM 1368 O O . VAL A 1 174 ? -7.740 -2.543 7.913 1.00 84.44 174 VAL A O 1
ATOM 1371 N N . LEU A 1 175 ? -5.582 -1.951 7.899 1.00 83.69 175 LEU A N 1
ATOM 1372 C CA . LEU A 1 175 ? -5.818 -0.532 7.691 1.00 83.69 175 LEU A CA 1
ATOM 1373 C C . LEU A 1 175 ? -5.545 -0.172 6.230 1.00 83.69 175 LEU A C 1
ATOM 1375 O O . LEU A 1 175 ? -4.443 -0.418 5.735 1.00 83.69 175 LEU A O 1
ATOM 1379 N N . LEU A 1 176 ? -6.518 0.433 5.545 1.00 82.31 176 LEU A N 1
ATOM 1380 C CA . LEU A 1 176 ? -6.361 0.860 4.155 1.00 82.31 176 LEU A CA 1
ATOM 1381 C C . LEU A 1 176 ? -6.324 2.394 4.050 1.00 82.31 176 LEU A C 1
ATOM 1383 O O . LEU A 1 176 ? -7.338 3.093 4.177 1.00 82.31 176 LEU A O 1
ATOM 1387 N N . LEU A 1 177 ? -5.125 2.915 3.792 1.00 78.44 177 LEU A N 1
ATOM 1388 C CA . LEU A 1 177 ? -4.803 4.341 3.723 1.00 78.44 177 LEU A CA 1
ATOM 1389 C C . LEU A 1 177 ? -4.523 4.790 2.284 1.00 78.44 177 LEU A C 1
ATOM 1391 O O . LEU A 1 177 ? -4.257 3.978 1.406 1.00 78.44 177 LEU A O 1
ATOM 1395 N N . GLY A 1 178 ? -4.636 6.093 2.027 1.00 72.19 178 GLY A N 1
ATOM 1396 C CA . GLY A 1 178 ? -4.469 6.677 0.691 1.00 72.19 178 GLY A CA 1
ATOM 1397 C C . GLY A 1 178 ? -5.221 8.005 0.527 1.00 72.19 178 GLY A C 1
ATOM 1398 O O . GLY A 1 178 ? -6.016 8.369 1.403 1.00 72.19 178 GLY A O 1
ATOM 1399 N N . PRO A 1 179 ? -5.000 8.747 -0.570 1.00 70.00 179 PRO A N 1
ATOM 1400 C CA . PRO A 1 179 ? -5.662 10.027 -0.825 1.00 70.00 179 PRO A CA 1
ATOM 1401 C C . PRO A 1 179 ? -7.188 9.889 -1.014 1.00 70.00 179 PRO A C 1
ATOM 1403 O O . PRO A 1 179 ? -7.762 8.792 -1.048 1.00 70.00 179 PRO A O 1
ATOM 1406 N N . ARG A 1 180 ? -7.913 11.012 -1.068 1.00 71.00 180 ARG A N 1
ATOM 1407 C CA . ARG A 1 180 ? -9.334 10.997 -1.471 1.00 71.00 180 ARG A CA 1
ATOM 1408 C C . ARG A 1 180 ? -9.421 10.597 -2.950 1.00 71.00 180 ARG A C 1
ATOM 1410 O O . ARG A 1 180 ? -8.565 10.985 -3.727 1.00 71.00 180 ARG A O 1
ATOM 1417 N N . GLY A 1 181 ? -10.419 9.793 -3.319 1.00 68.38 181 GLY A N 1
ATOM 1418 C CA . GLY A 1 181 ? -10.632 9.366 -4.711 1.00 68.38 181 GLY A CA 1
ATOM 1419 C C . GLY A 1 181 ? -9.870 8.113 -5.172 1.00 68.38 181 GLY A C 1
ATOM 1420 O O . GLY A 1 181 ? -10.293 7.510 -6.146 1.00 68.38 181 GLY A O 1
ATOM 1421 N N . CYS A 1 182 ? -8.849 7.621 -4.454 1.00 70.69 182 CYS A N 1
ATOM 1422 C CA . CYS A 1 182 ? -8.056 6.444 -4.880 1.00 70.69 182 CYS A CA 1
ATOM 1423 C C . CYS A 1 182 ? -8.750 5.070 -4.723 1.00 70.69 182 CYS A C 1
ATOM 1425 O O . CYS A 1 182 ? -8.091 4.042 -4.602 1.00 70.69 182 CYS A O 1
ATOM 1427 N N . GLY A 1 183 ? -10.083 5.025 -4.643 1.00 77.94 183 GLY A N 1
ATOM 1428 C CA . GLY A 1 183 ? -10.819 3.755 -4.622 1.00 77.94 183 GLY A CA 1
ATOM 1429 C C . GLY A 1 183 ? -10.723 2.932 -3.328 1.00 77.94 183 GLY A C 1
ATOM 1430 O O . GLY A 1 183 ? -11.146 1.781 -3.316 1.00 77.94 183 GLY A O 1
ATOM 1431 N N . ARG A 1 184 ? -10.242 3.494 -2.206 1.00 81.56 184 ARG A N 1
ATOM 1432 C CA . ARG A 1 184 ? -10.083 2.759 -0.926 1.00 81.56 184 ARG A CA 1
ATOM 1433 C C . ARG A 1 184 ? -11.307 1.954 -0.499 1.00 81.56 184 ARG A C 1
ATOM 1435 O O . ARG A 1 184 ? -11.172 0.785 -0.172 1.00 81.56 184 ARG A O 1
ATOM 1442 N N . ARG A 1 185 ? -12.502 2.555 -0.503 1.00 85.12 185 ARG A N 1
ATOM 1443 C CA . ARG A 1 185 ? -13.733 1.837 -0.119 1.00 85.12 185 ARG A CA 1
ATOM 1444 C C . ARG A 1 185 ? -13.989 0.625 -1.023 1.00 85.12 185 ARG A C 1
ATOM 1446 O O . ARG A 1 185 ? -14.391 -0.421 -0.530 1.00 85.12 185 ARG A O 1
ATOM 1453 N N . LEU A 1 186 ? -13.721 0.755 -2.324 1.00 82.69 186 LEU A N 1
ATOM 1454 C CA . LEU A 1 186 ? -13.905 -0.322 -3.296 1.00 82.69 186 LEU A CA 1
ATOM 1455 C C . LEU A 1 186 ? -12.922 -1.472 -3.034 1.00 82.69 186 LEU A C 1
ATOM 1457 O O . LEU A 1 186 ? -13.340 -2.620 -2.918 1.00 82.69 186 LEU A O 1
ATOM 1461 N N . HIS A 1 187 ? -11.640 -1.157 -2.828 1.00 79.50 187 HIS A N 1
ATOM 1462 C CA . HIS A 1 187 ? -10.626 -2.155 -2.474 1.00 79.50 187 HIS A CA 1
ATOM 1463 C C . HIS A 1 187 ? -10.891 -2.806 -1.107 1.00 79.50 187 HIS A C 1
ATOM 1465 O O . HIS A 1 187 ? -10.698 -4.006 -0.948 1.00 79.50 187 HIS A O 1
ATOM 1471 N N . ALA A 1 188 ? -11.352 -2.043 -0.114 1.00 84.75 188 ALA A N 1
ATOM 1472 C CA . ALA A 1 188 ? -11.672 -2.574 1.207 1.00 84.75 188 ALA A CA 1
ATOM 1473 C C . ALA A 1 188 ? -12.865 -3.538 1.167 1.00 84.75 188 ALA A C 1
ATOM 1475 O O . ALA A 1 188 ? -12.804 -4.593 1.794 1.00 84.75 188 ALA A O 1
ATOM 1476 N N . LYS A 1 189 ? -13.909 -3.225 0.389 1.00 88.44 189 LYS A N 1
ATOM 1477 C CA . LYS A 1 189 ? -15.034 -4.141 0.168 1.00 88.44 189 LYS A CA 1
ATOM 1478 C C . LYS A 1 189 ? -14.570 -5.450 -0.473 1.00 88.44 189 LYS A C 1
ATOM 1480 O O . LYS A 1 189 ? -14.867 -6.522 0.034 1.00 88.44 189 LYS A O 1
ATOM 1485 N N . ALA A 1 190 ? -13.746 -5.362 -1.511 1.00 81.69 190 ALA A N 1
ATOM 1486 C CA . ALA A 1 190 ? -13.167 -6.539 -2.144 1.00 81.69 190 ALA A CA 1
ATOM 1487 C C . ALA A 1 190 ? -12.296 -7.394 -1.203 1.00 81.69 190 ALA A C 1
ATOM 1489 O O . ALA A 1 190 ? -12.337 -8.625 -1.253 1.00 81.69 190 ALA A O 1
ATOM 1490 N N . LEU A 1 191 ? -11.494 -6.760 -0.341 1.00 78.88 191 LEU A N 1
ATOM 1491 C CA . LEU A 1 191 ? -10.713 -7.468 0.676 1.00 78.88 191 LEU A CA 1
ATOM 1492 C C . LEU A 1 191 ? -11.622 -8.169 1.690 1.00 78.88 191 LEU A C 1
ATOM 1494 O O . LEU A 1 191 ? -11.356 -9.315 2.046 1.00 78.88 191 LEU A O 1
ATOM 1498 N N . SER A 1 192 ? -12.691 -7.502 2.122 1.00 88.25 192 SER A N 1
ATOM 1499 C CA . SER A 1 192 ? -13.706 -8.074 3.007 1.00 88.25 192 SER A CA 1
ATOM 1500 C C . SER A 1 192 ? -14.337 -9.325 2.398 1.00 88.25 192 SER A C 1
ATOM 1502 O O . SER A 1 192 ? -14.243 -10.388 3.009 1.00 88.25 192 SER A O 1
ATOM 1504 N N . ASP A 1 193 ? -14.837 -9.242 1.163 1.00 85.50 193 ASP A N 1
ATOM 1505 C CA . ASP A 1 193 ? -15.489 -10.365 0.4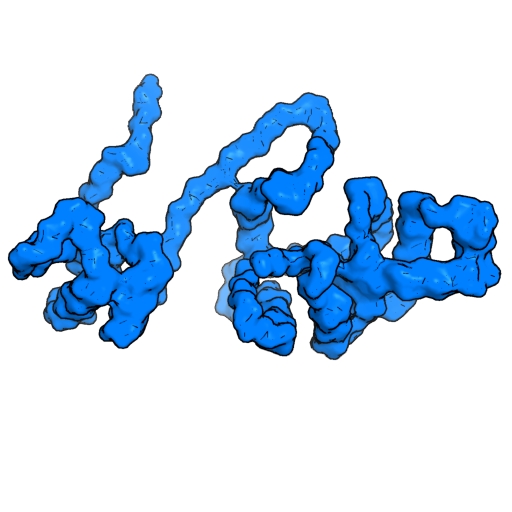78 1.00 85.50 193 ASP A CA 1
ATOM 1506 C C . ASP A 1 193 ? -14.545 -11.572 0.303 1.00 85.50 193 ASP A C 1
ATOM 1508 O O . ASP A 1 193 ? -14.944 -12.724 0.461 1.00 85.50 193 ASP A O 1
ATOM 1512 N N . ARG A 1 194 ? -13.264 -11.330 -0.008 1.00 80.06 194 ARG A N 1
ATOM 1513 C CA . ARG A 1 194 ? -12.296 -12.401 -0.314 1.00 80.06 194 ARG A CA 1
ATOM 1514 C C . ARG A 1 194 ? -11.674 -13.077 0.897 1.00 80.06 194 ARG A C 1
ATOM 1516 O O . ARG A 1 194 ? -11.260 -14.231 0.786 1.00 80.06 194 ARG A O 1
ATOM 1523 N N . PHE A 1 195 ? -11.499 -12.339 1.987 1.00 74.31 195 PHE A N 1
ATOM 1524 C CA . PHE A 1 195 ? -10.847 -12.832 3.201 1.00 74.31 195 PHE A CA 1
ATOM 1525 C C . PHE A 1 195 ? -11.846 -13.069 4.339 1.00 74.31 195 PHE A C 1
ATOM 1527 O O . PHE A 1 195 ? -11.428 -13.450 5.426 1.00 74.31 195 PHE A O 1
ATOM 1534 N N . GLY A 1 196 ? -13.144 -12.853 4.098 1.00 85.25 196 GLY A N 1
ATOM 1535 C CA . GLY A 1 196 ? -14.187 -12.976 5.115 1.00 85.25 196 GLY A CA 1
ATOM 1536 C C . GLY A 1 196 ? -14.079 -11.923 6.219 1.00 85.25 196 GLY A C 1
ATOM 1537 O O . GLY A 1 196 ? -14.554 -12.159 7.322 1.00 85.25 196 GLY A O 1
ATOM 1538 N N . LEU A 1 197 ? -13.434 -10.782 5.952 1.00 89.94 197 LEU A N 1
ATOM 1539 C CA . LEU A 1 197 ? -13.221 -9.737 6.960 1.00 89.94 197 LEU A CA 1
ATOM 1540 C C . LEU A 1 197 ? -14.466 -8.877 7.104 1.00 89.94 197 LEU A C 1
ATOM 1542 O O . LEU A 1 197 ? -15.208 -8.674 6.146 1.00 89.94 197 LEU A O 1
ATOM 1546 N N . VAL A 1 198 ? -14.624 -8.240 8.257 1.00 95.31 198 VAL A N 1
ATOM 1547 C CA . VAL A 1 198 ? -15.626 -7.188 8.425 1.00 95.31 198 VAL A CA 1
ATOM 1548 C C . VAL A 1 198 ? -15.177 -5.912 7.699 1.00 95.31 198 VAL A C 1
ATOM 1550 O O . VAL A 1 198 ? -14.135 -5.337 8.023 1.00 95.31 198 VAL A O 1
ATOM 1553 N N . HIS A 1 199 ? -15.961 -5.441 6.724 1.00 95.25 199 HIS A N 1
ATOM 1554 C CA . HIS A 1 199 ? -15.721 -4.152 6.070 1.00 95.25 199 HIS A CA 1
ATOM 1555 C C . HIS A 1 199 ? -16.180 -2.994 6.957 1.00 95.25 199 HIS A C 1
ATOM 1557 O O . HIS A 1 199 ? -17.357 -2.895 7.302 1.00 95.25 199 HIS A O 1
ATOM 1563 N N . LEU A 1 200 ? -15.260 -2.086 7.282 1.00 96.00 200 LEU A N 1
ATOM 1564 C CA . LEU A 1 200 ? -15.524 -0.921 8.115 1.00 96.00 200 LEU A CA 1
ATOM 1565 C C . LEU A 1 200 ? -15.137 0.365 7.385 1.00 96.00 200 LEU A C 1
ATOM 1567 O O . LEU A 1 200 ? -14.013 0.532 6.899 1.00 96.00 200 LEU A O 1
ATOM 1571 N N . HIS A 1 201 ? -16.054 1.327 7.376 1.00 94.88 201 HIS A N 1
ATOM 1572 C CA . HIS A 1 201 ? -15.755 2.687 6.962 1.00 94.88 201 HIS A CA 1
ATOM 1573 C C . HIS A 1 201 ? -16.190 3.686 8.027 1.00 94.88 201 HIS A C 1
ATOM 1575 O O . HIS A 1 201 ? -17.335 3.675 8.469 1.00 94.88 201 HIS A O 1
ATOM 1581 N N . PHE A 1 202 ? -15.284 4.589 8.403 1.00 94.50 202 PHE A N 1
ATOM 1582 C CA . PHE A 1 202 ? -15.490 5.479 9.542 1.00 94.50 202 PHE A CA 1
ATOM 1583 C C . PHE A 1 202 ? -16.780 6.310 9.475 1.00 94.50 202 PHE A C 1
ATOM 1585 O O . PHE A 1 202 ? -17.504 6.356 10.461 1.00 94.50 202 PHE A O 1
ATOM 1592 N N . ASN A 1 203 ? -17.102 6.931 8.334 1.00 93.38 203 ASN A N 1
ATOM 1593 C CA . ASN A 1 203 ? -18.325 7.740 8.227 1.00 93.38 203 ASN A CA 1
ATOM 1594 C C . ASN A 1 203 ? -19.603 6.915 8.430 1.00 93.38 203 ASN A C 1
ATOM 1596 O O . ASN A 1 203 ? -20.587 7.443 8.935 1.00 93.38 203 ASN A O 1
ATOM 1600 N N . ASP A 1 204 ? -19.583 5.634 8.065 1.00 96.06 204 ASP A N 1
ATOM 1601 C CA . ASP A 1 204 ? -20.740 4.755 8.211 1.00 96.06 204 ASP A CA 1
ATOM 1602 C C . ASP A 1 204 ? -20.924 4.426 9.706 1.00 96.06 204 ASP A C 1
ATOM 1604 O O . ASP A 1 204 ? -22.018 4.571 10.244 1.00 96.06 204 ASP A O 1
ATOM 1608 N N . LEU A 1 205 ? -19.820 4.134 10.411 1.00 96.56 205 LEU A N 1
ATOM 1609 C CA . LEU A 1 205 ? -19.806 3.951 11.871 1.00 96.56 205 LEU A CA 1
ATOM 1610 C C . LEU A 1 205 ? -20.206 5.219 12.631 1.00 96.56 205 LEU A C 1
ATOM 1612 O O . LEU A 1 205 ? -20.850 5.146 13.674 1.00 96.56 205 LEU A O 1
ATOM 1616 N N . TYR A 1 206 ? -19.802 6.383 12.126 1.00 95.62 206 TYR A N 1
ATOM 1617 C CA . TYR A 1 206 ? -20.167 7.673 12.695 1.00 95.62 206 TYR A CA 1
ATOM 1618 C C . TYR A 1 206 ? -21.675 7.921 12.598 1.00 95.62 206 TYR A C 1
ATOM 1620 O O . TYR A 1 206 ? -22.278 8.335 13.586 1.00 95.62 206 TYR A O 1
ATOM 1628 N N . ASN A 1 207 ? -22.281 7.650 11.439 1.00 95.38 207 ASN A N 1
ATOM 1629 C CA . ASN A 1 207 ? -23.721 7.813 11.247 1.00 95.38 207 ASN A CA 1
ATOM 1630 C C . ASN A 1 207 ? -24.510 6.850 12.148 1.00 95.38 207 ASN A C 1
ATOM 1632 O O . ASN A 1 207 ? -25.390 7.304 12.873 1.00 95.38 207 ASN A O 1
ATOM 1636 N N . GLU A 1 208 ? -24.116 5.569 12.202 1.00 95.50 208 GLU A N 1
ATOM 1637 C CA . GLU A 1 208 ? -24.705 4.574 13.120 1.00 95.50 208 GLU A CA 1
ATOM 1638 C C . GLU A 1 208 ? -24.597 5.037 14.584 1.00 95.50 208 GLU A C 1
ATOM 1640 O O . GLU A 1 208 ? -25.563 4.985 15.340 1.00 95.50 208 GLU A O 1
ATOM 1645 N N . ALA A 1 209 ? -23.431 5.545 14.996 1.00 94.81 209 ALA A N 1
ATOM 1646 C CA . ALA A 1 209 ? -23.235 6.030 16.359 1.00 94.81 209 ALA A CA 1
ATOM 1647 C C . ALA A 1 209 ? -24.068 7.277 16.681 1.00 94.81 209 ALA A C 1
ATOM 1649 O O . ALA A 1 209 ? -24.521 7.417 17.811 1.00 94.81 209 ALA A O 1
ATOM 1650 N N . LYS A 1 210 ? -24.275 8.175 15.713 1.00 93.56 210 LYS A N 1
ATOM 1651 C CA . LYS A 1 210 ? -25.058 9.404 15.893 1.00 93.56 210 LYS A CA 1
ATOM 1652 C C . LYS A 1 210 ? -26.552 9.126 16.084 1.00 93.56 210 LYS A C 1
ATOM 1654 O O . LYS A 1 210 ? -27.216 9.877 16.800 1.00 93.56 210 LYS A O 1
ATOM 1659 N N . GLU A 1 211 ? -27.064 8.076 15.451 1.00 94.88 211 GLU A N 1
ATOM 1660 C CA . GLU A 1 211 ? -28.457 7.625 15.577 1.00 94.88 211 GLU A CA 1
ATOM 1661 C C . GLU A 1 211 ? -28.694 6.777 16.836 1.00 94.88 211 GLU A C 1
ATOM 1663 O O . GLU A 1 211 ? -29.829 6.666 17.290 1.00 94.88 211 GLU A O 1
ATOM 1668 N N . GLY A 1 212 ? -27.634 6.221 17.431 1.00 92.19 212 GLY A N 1
ATOM 1669 C CA . GLY A 1 212 ? -27.715 5.397 18.636 1.00 92.19 212 GLY A CA 1
ATOM 1670 C C . GLY A 1 212 ? -28.240 6.146 19.864 1.00 92.19 212 GLY A C 1
ATOM 1671 O O . GLY A 1 212 ? -27.893 7.308 20.109 1.00 92.19 212 GLY A O 1
ATOM 1672 N N . ASP A 1 213 ? -29.048 5.456 20.665 1.00 93.31 213 ASP A N 1
ATOM 1673 C CA . ASP A 1 213 ? -29.540 5.943 21.957 1.00 93.31 213 ASP A CA 1
ATOM 1674 C C . ASP A 1 213 ? -28.620 5.485 23.098 1.00 93.31 213 ASP A C 1
ATOM 1676 O O . ASP A 1 213 ? -28.965 4.670 23.948 1.00 93.31 213 ASP A O 1
ATOM 1680 N N . ASP A 1 214 ? -27.374 5.945 23.041 1.00 93.06 214 ASP A N 1
ATOM 1681 C CA . ASP A 1 214 ? -26.348 5.664 24.038 1.00 93.06 214 ASP A CA 1
ATOM 1682 C C . ASP A 1 214 ? -25.500 6.910 24.311 1.00 93.06 214 ASP A C 1
ATOM 1684 O O . ASP A 1 214 ? -25.618 7.930 23.628 1.00 93.06 214 ASP A O 1
ATOM 1688 N N . GLU A 1 215 ? -24.605 6.824 25.298 1.00 94.25 215 GLU A N 1
ATOM 1689 C CA . GLU A 1 215 ? -23.757 7.955 25.681 1.00 94.25 215 GLU A CA 1
ATOM 1690 C C . GLU A 1 215 ? -22.918 8.520 24.524 1.00 94.25 215 GLU A C 1
ATOM 1692 O O . GLU A 1 215 ? -22.619 9.716 24.511 1.00 94.25 215 GLU A O 1
ATOM 1697 N N . ILE A 1 216 ? -22.480 7.683 23.573 1.00 93.44 216 ILE A N 1
ATOM 1698 C CA . ILE A 1 216 ? -21.691 8.149 22.425 1.00 93.44 216 ILE A CA 1
ATOM 1699 C C . ILE A 1 216 ? -22.602 8.948 21.495 1.00 93.44 216 ILE A C 1
ATOM 1701 O O . ILE A 1 216 ? -22.229 10.049 21.089 1.00 93.44 216 ILE A O 1
ATOM 1705 N N . GLY A 1 217 ? -23.791 8.429 21.191 1.00 94.19 217 GLY A N 1
ATOM 1706 C CA . GLY A 1 217 ? -24.785 9.115 20.369 1.00 94.19 217 GLY A CA 1
ATOM 1707 C C . GLY A 1 217 ? -25.242 10.438 20.976 1.00 94.19 217 GLY A C 1
ATOM 1708 O O . GLY A 1 217 ? -25.270 11.455 20.281 1.00 94.19 217 GLY A O 1
ATOM 1709 N N . GLU A 1 218 ? -25.507 10.470 22.282 1.00 94.62 218 GLU A N 1
ATOM 1710 C CA . GLU A 1 218 ? -25.868 11.697 22.996 1.00 94.62 218 GLU A CA 1
ATOM 1711 C C . GLU A 1 218 ? -24.745 12.742 22.919 1.00 94.62 218 GLU A C 1
ATOM 1713 O O . GLU A 1 218 ? -24.971 13.883 22.504 1.00 94.62 218 GLU A O 1
ATOM 1718 N N . LYS A 1 219 ? -23.502 12.341 23.226 1.00 94.38 219 LYS A N 1
ATOM 1719 C CA . LYS A 1 219 ? -22.337 13.235 23.142 1.00 94.38 219 LYS A CA 1
ATOM 1720 C C . LYS A 1 219 ? -22.124 13.758 21.720 1.00 94.38 219 LYS A C 1
ATOM 1722 O O . LYS A 1 219 ? -21.807 14.934 21.549 1.00 94.38 219 LYS A O 1
ATOM 1727 N N . LEU A 1 220 ? -22.334 12.923 20.701 1.00 93.81 220 LEU A N 1
ATOM 1728 C CA . LEU A 1 220 ? -22.231 13.319 19.295 1.00 93.81 220 LEU A CA 1
ATOM 1729 C C . LEU A 1 220 ? -23.285 14.352 18.889 1.00 93.81 220 LEU A C 1
ATOM 1731 O O . LEU A 1 220 ? -22.959 15.277 18.144 1.00 93.81 220 LEU A O 1
ATOM 1735 N N . ARG A 1 221 ? -24.533 14.199 19.350 1.00 93.75 221 ARG A N 1
ATOM 1736 C CA . ARG A 1 221 ? -25.628 15.131 19.038 1.00 93.75 221 ARG A CA 1
ATOM 1737 C C . ARG A 1 221 ? -25.461 16.475 19.747 1.00 93.75 221 ARG A C 1
ATOM 1739 O O . ARG A 1 221 ? -25.711 17.503 19.125 1.00 93.75 221 ARG A O 1
ATOM 1746 N N . ASN A 1 222 ? -24.987 16.466 20.992 1.00 93.31 222 ASN A N 1
ATOM 1747 C CA . ASN A 1 222 ? -24.869 17.674 21.812 1.00 93.31 222 ASN A CA 1
ATOM 1748 C C . ASN A 1 222 ? -23.565 18.450 21.573 1.00 93.31 222 ASN A C 1
ATOM 1750 O O . ASN A 1 222 ? -23.577 19.678 21.545 1.00 93.31 222 ASN A O 1
ATOM 1754 N N . PHE A 1 223 ? -22.439 17.751 21.394 1.00 91.06 223 PHE A N 1
ATOM 1755 C CA . PHE A 1 223 ? -21.102 18.365 21.385 1.00 91.06 223 PHE A CA 1
ATOM 1756 C C . PHE A 1 223 ? -20.330 18.172 20.071 1.00 91.06 223 PHE A C 1
ATOM 1758 O O . PHE A 1 223 ? -19.259 18.752 19.895 1.00 91.06 223 PHE A O 1
ATOM 1765 N N . GLY A 1 224 ? -20.852 17.381 19.131 1.00 88.81 224 GLY A N 1
ATOM 1766 C CA . GLY A 1 224 ? -20.195 17.110 17.853 1.00 88.81 224 GLY A CA 1
ATOM 1767 C C . GLY A 1 224 ? -19.038 16.109 17.946 1.00 88.81 224 GLY A C 1
ATOM 1768 O O . GLY A 1 224 ? -18.890 15.361 18.912 1.00 88.81 224 GLY A O 1
ATOM 1769 N N . ILE A 1 225 ? -18.223 16.040 16.887 1.00 91.94 225 ILE A N 1
ATOM 1770 C CA . ILE A 1 225 ? -17.162 15.033 16.763 1.00 91.94 225 ILE A CA 1
ATOM 1771 C C . ILE A 1 225 ? -15.837 15.527 17.365 1.00 91.94 225 ILE A C 1
ATOM 1773 O O . ILE A 1 225 ? -15.287 16.540 16.942 1.00 91.94 225 ILE A O 1
ATOM 1777 N N . SER A 1 226 ? -15.285 14.774 18.317 1.00 92.38 226 SER A N 1
ATOM 1778 C CA . SER A 1 226 ? -13.945 14.990 18.887 1.00 92.38 226 SER A CA 1
ATOM 1779 C C . SER A 1 226 ? -13.029 13.801 18.590 1.00 92.38 226 SER A C 1
ATOM 1781 O O . SER A 1 226 ? -13.51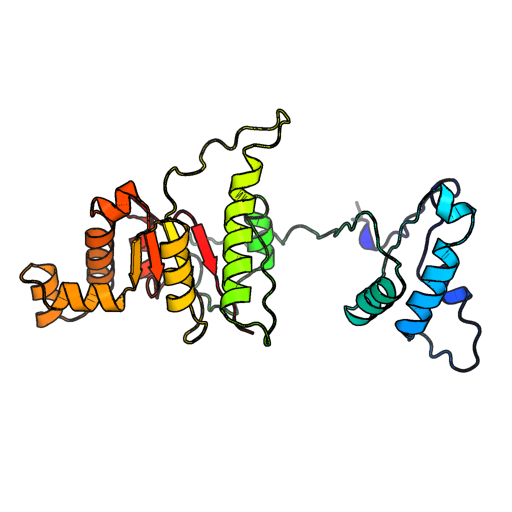6 12.698 18.349 1.00 92.38 226 SER A O 1
ATOM 1783 N N . THR A 1 227 ? -11.702 13.982 18.628 1.00 87.94 227 THR A N 1
ATOM 1784 C CA . THR A 1 227 ? -10.721 12.890 18.423 1.00 87.94 227 THR A CA 1
ATOM 1785 C C . THR A 1 227 ? -10.998 11.691 19.335 1.00 87.94 227 THR A C 1
ATOM 1787 O O . THR A 1 227 ? -10.983 10.547 18.886 1.00 87.94 227 THR A O 1
ATOM 1790 N N . ARG A 1 228 ? -11.339 11.955 20.604 1.00 91.12 228 ARG A N 1
ATOM 1791 C CA . ARG A 1 228 ? -11.691 10.917 21.579 1.00 91.12 228 ARG A CA 1
ATOM 1792 C C . ARG A 1 228 ? -12.978 10.185 21.193 1.00 91.12 228 ARG A C 1
ATOM 1794 O O . ARG A 1 228 ? -12.977 8.961 21.161 1.00 91.12 228 ARG A O 1
ATOM 1801 N N . LEU A 1 229 ? -14.024 10.915 20.794 1.00 94.50 229 LEU A N 1
ATOM 1802 C CA . LEU A 1 229 ? -15.271 10.307 20.315 1.00 94.50 229 LEU A CA 1
ATOM 1803 C C . LEU A 1 229 ? -15.054 9.459 19.054 1.00 94.50 229 LEU A C 1
ATOM 1805 O O . LEU A 1 229 ? -15.613 8.371 18.960 1.00 94.50 229 LEU A O 1
ATOM 1809 N N . LYS A 1 230 ? -14.204 9.889 18.107 1.00 94.75 230 LYS A N 1
ATOM 1810 C CA . LYS A 1 230 ? -13.849 9.060 16.937 1.00 94.75 230 LYS A CA 1
ATOM 1811 C C . LYS A 1 230 ? -13.240 7.725 17.366 1.00 94.75 230 LYS A C 1
ATOM 1813 O O . LYS A 1 230 ? -13.640 6.677 16.858 1.00 94.75 230 LYS A O 1
ATOM 1818 N N . ALA A 1 231 ? -12.295 7.766 18.304 1.00 92.81 231 ALA A N 1
ATOM 1819 C CA . ALA A 1 231 ? -11.670 6.570 18.850 1.00 92.81 231 ALA A CA 1
ATOM 1820 C C . ALA A 1 231 ? -12.682 5.680 19.583 1.00 92.81 231 ALA A C 1
ATOM 1822 O O . ALA A 1 231 ? -12.642 4.465 19.416 1.00 92.81 231 ALA A O 1
ATOM 1823 N N . ASP A 1 232 ? -13.611 6.264 20.341 1.00 94.75 232 ASP A N 1
ATOM 1824 C CA . ASP A 1 232 ? -14.654 5.526 21.059 1.00 94.75 232 ASP A CA 1
ATOM 1825 C C . ASP A 1 232 ? -15.600 4.785 20.100 1.00 94.75 232 ASP A C 1
ATOM 1827 O O . ASP A 1 232 ? -15.867 3.598 20.301 1.00 94.75 232 ASP A O 1
ATOM 1831 N N . ILE A 1 233 ? -16.029 5.439 19.013 1.00 96.38 233 ILE A N 1
ATOM 1832 C CA . ILE A 1 233 ? -16.856 4.835 17.953 1.00 96.38 233 ILE A CA 1
ATOM 1833 C C . ILE A 1 233 ? -16.148 3.617 17.344 1.00 96.38 233 ILE A C 1
ATOM 1835 O O . ILE A 1 233 ? -16.731 2.533 17.246 1.00 96.38 233 ILE A O 1
ATOM 1839 N N . VAL A 1 234 ? -14.878 3.782 16.956 1.00 95.75 234 VAL A N 1
ATOM 1840 C CA . VAL A 1 234 ? -14.087 2.707 16.341 1.00 95.75 234 VAL A CA 1
ATOM 1841 C C . VAL A 1 234 ? -13.856 1.576 17.340 1.00 95.75 234 VAL A C 1
ATOM 1843 O O . VAL A 1 234 ? -14.140 0.424 17.022 1.00 95.75 234 VAL A O 1
ATOM 1846 N N . ARG A 1 235 ? -13.433 1.885 18.571 1.00 94.56 235 ARG A N 1
ATOM 1847 C CA . ARG A 1 235 ? -13.175 0.887 19.620 1.00 94.56 235 ARG A CA 1
ATOM 1848 C C . ARG A 1 235 ? -14.404 0.032 19.896 1.00 94.56 235 ARG A C 1
ATOM 1850 O O . ARG A 1 235 ? -14.301 -1.192 19.925 1.00 94.56 235 ARG A O 1
ATOM 1857 N N . ARG A 1 236 ? -15.575 0.664 20.038 1.00 94.31 236 ARG A N 1
ATOM 1858 C CA . ARG A 1 236 ? -16.848 -0.037 20.242 1.00 94.31 236 ARG A CA 1
ATOM 1859 C C . ARG A 1 236 ? -17.147 -1.003 19.099 1.00 94.31 236 ARG A C 1
ATOM 1861 O O . ARG A 1 236 ? -17.596 -2.119 19.344 1.00 94.31 236 ARG A O 1
ATOM 1868 N N . ARG A 1 237 ? -16.887 -0.602 17.851 1.00 95.38 237 ARG A N 1
ATOM 1869 C CA . ARG A 1 237 ? -17.121 -1.461 16.686 1.00 95.38 237 ARG A CA 1
ATOM 1870 C C . ARG A 1 237 ? -16.134 -2.622 16.594 1.00 95.38 237 ARG A C 1
ATOM 1872 O O . ARG A 1 237 ? -16.548 -3.724 16.230 1.00 95.38 237 ARG A O 1
ATOM 1879 N N . LEU A 1 238 ? -14.859 -2.381 16.896 1.00 93.69 238 LEU A N 1
ATOM 1880 C CA . LEU A 1 238 ? -13.802 -3.396 16.851 1.00 93.69 238 LEU A CA 1
ATOM 1881 C C . LEU A 1 238 ? -13.917 -4.429 17.979 1.00 93.69 238 LEU A C 1
ATOM 1883 O O . LEU A 1 238 ? -13.436 -5.546 17.822 1.00 93.69 238 LEU A O 1
ATOM 1887 N N . ALA A 1 239 ? -14.583 -4.079 19.082 1.00 93.19 239 ALA A N 1
ATOM 1888 C CA . ALA A 1 239 ? -14.866 -4.986 20.192 1.00 93.19 239 ALA A CA 1
ATOM 1889 C C . ALA A 1 239 ? -16.045 -5.946 19.934 1.00 93.19 239 ALA A C 1
ATOM 1891 O O . ALA A 1 239 ? -16.285 -6.843 20.741 1.00 93.19 239 ALA A O 1
ATOM 1892 N N . LYS A 1 240 ? -16.802 -5.776 18.838 1.00 94.94 240 LYS A N 1
ATOM 1893 C CA . LYS A 1 240 ? -17.869 -6.721 18.477 1.00 94.94 240 LYS A CA 1
ATOM 1894 C C . LYS A 1 240 ? -17.264 -8.069 18.056 1.00 94.94 240 LYS A C 1
ATOM 1896 O O . LYS A 1 240 ? -16.193 -8.126 17.452 1.00 94.94 240 LYS A O 1
ATOM 1901 N N . LYS A 1 241 ? -17.981 -9.153 18.369 1.00 94.31 241 LYS A N 1
ATOM 1902 C CA . LYS A 1 241 ? -17.529 -10.539 18.164 1.00 94.31 241 LYS A CA 1
ATOM 1903 C C . LYS A 1 241 ? -17.120 -10.836 16.717 1.00 94.31 241 LYS A C 1
ATOM 1905 O O . LYS A 1 241 ? -16.097 -11.466 16.500 1.00 94.31 241 LYS A O 1
ATOM 1910 N N . ASP A 1 242 ? -17.858 -10.320 15.737 1.00 94.81 242 ASP A N 1
ATOM 1911 C CA . ASP A 1 242 ? -17.548 -10.478 14.311 1.00 94.81 242 ASP A CA 1
ATOM 1912 C C . ASP A 1 242 ? -16.161 -9.925 13.935 1.00 94.81 242 ASP A C 1
ATOM 1914 O O . ASP A 1 242 ? -15.405 -10.588 13.230 1.00 94.81 242 ASP A O 1
ATOM 1918 N N . CYS A 1 243 ? -15.793 -8.746 14.444 1.00 93.38 243 CYS A N 1
ATOM 1919 C CA . CYS A 1 243 ? -14.474 -8.144 14.231 1.00 93.38 243 CYS A CA 1
ATOM 1920 C C . CYS A 1 243 ? -13.349 -8.916 14.929 1.00 93.38 243 CYS A C 1
ATOM 1922 O O . CYS A 1 243 ? -12.231 -8.963 14.412 1.00 93.38 243 CYS A O 1
ATOM 1924 N N . ILE A 1 244 ? -13.621 -9.468 16.114 1.00 88.31 244 ILE A N 1
ATOM 1925 C CA . ILE A 1 244 ? -12.646 -10.250 16.884 1.00 88.31 244 ILE A CA 1
ATOM 1926 C C . ILE A 1 244 ? -12.380 -11.582 16.181 1.00 88.31 244 ILE A C 1
ATOM 1928 O O . ILE A 1 244 ? -11.218 -11.928 15.962 1.00 88.31 244 ILE A O 1
ATOM 1932 N N . ASP A 1 245 ? -13.445 -12.282 15.790 1.00 87.06 245 ASP A N 1
ATOM 1933 C CA . ASP A 1 245 ? -13.394 -13.645 15.263 1.00 87.06 245 ASP A CA 1
ATOM 1934 C C . ASP A 1 245 ? -12.943 -13.686 13.799 1.00 87.06 245 ASP A C 1
ATOM 1936 O O . ASP A 1 245 ? -12.142 -14.545 13.441 1.00 87.06 245 ASP A O 1
ATOM 1940 N N . ASN A 1 246 ? -13.404 -12.746 12.966 1.00 86.25 246 ASN A N 1
ATOM 1941 C CA . ASN A 1 246 ? -13.140 -12.761 11.521 1.00 86.25 246 ASN A CA 1
ATOM 1942 C C . ASN A 1 246 ? -12.077 -11.743 11.085 1.00 86.25 246 ASN A C 1
ATOM 1944 O O . ASN A 1 24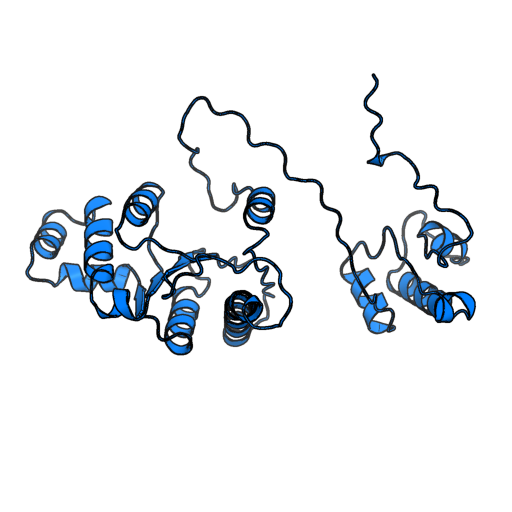6 ? -11.630 -11.751 9.939 1.00 86.25 246 ASN A O 1
ATOM 1948 N N . GLY A 1 247 ? -11.666 -10.838 11.976 1.00 88.56 247 GLY A N 1
ATOM 1949 C CA . GLY A 1 247 ? -10.846 -9.692 11.602 1.00 88.56 247 GLY A CA 1
ATOM 1950 C C . GLY A 1 247 ? -11.632 -8.620 10.842 1.00 88.56 247 GLY A C 1
ATOM 1951 O O . GLY A 1 247 ? -12.852 -8.679 10.677 1.00 88.56 247 GLY A O 1
ATOM 1952 N N . TRP A 1 248 ? -10.931 -7.582 10.396 1.00 93.12 248 TRP A N 1
ATOM 1953 C CA . TRP A 1 248 ? -11.558 -6.393 9.826 1.00 93.12 248 TRP A CA 1
ATOM 1954 C C . TRP A 1 248 ? -10.654 -5.677 8.830 1.00 93.12 248 TRP A C 1
ATOM 1956 O O . TRP A 1 248 ? -9.427 -5.772 8.880 1.00 93.12 248 TRP A O 1
ATOM 1966 N N . VAL A 1 249 ? -11.278 -4.912 7.938 1.00 91.81 249 VAL A N 1
ATOM 1967 C CA . VAL A 1 249 ? -10.615 -3.949 7.060 1.00 91.81 249 VAL A CA 1
ATOM 1968 C C . VAL A 1 249 ? -11.247 -2.575 7.258 1.00 91.81 249 VAL A C 1
ATOM 1970 O O . VAL A 1 249 ? -12.442 -2.397 7.035 1.00 91.81 249 VAL A O 1
ATOM 1973 N N . LEU A 1 250 ? -10.446 -1.604 7.701 1.00 91.81 250 LEU A N 1
ATOM 1974 C CA . LEU A 1 250 ? -10.903 -0.261 8.058 1.00 91.81 250 LEU A CA 1
ATOM 1975 C C . LEU A 1 250 ? -10.409 0.790 7.061 1.00 91.81 250 LEU A C 1
ATOM 1977 O O . LEU A 1 250 ? -9.224 0.860 6.726 1.00 91.81 250 LEU A O 1
ATOM 1981 N N . THR A 1 251 ? -11.332 1.653 6.635 1.00 90.56 251 THR A N 1
ATOM 1982 C CA . THR A 1 251 ? -11.064 2.846 5.825 1.00 90.56 251 THR A CA 1
ATOM 1983 C C . THR A 1 251 ? -11.634 4.107 6.473 1.00 90.56 251 THR A C 1
ATOM 1985 O O . THR A 1 251 ? -12.590 4.066 7.245 1.00 90.56 251 THR A O 1
ATOM 1988 N N . GLY A 1 252 ? -11.078 5.268 6.118 1.00 84.25 252 GLY A N 1
ATOM 1989 C CA . GLY A 1 252 ? -11.584 6.574 6.569 1.00 84.25 252 GLY A CA 1
ATOM 1990 C C . GLY A 1 252 ? -11.156 6.985 7.984 1.00 84.25 252 GLY A C 1
ATOM 1991 O O . GLY A 1 252 ? -11.472 8.093 8.399 1.00 84.25 252 GLY A O 1
ATOM 1992 N N . PHE A 1 253 ? -10.409 6.135 8.689 1.00 87.62 253 PHE A N 1
ATOM 1993 C CA . PHE A 1 253 ? -9.791 6.393 9.989 1.00 87.62 253 PHE A CA 1
ATOM 1994 C C . PHE A 1 253 ? -8.507 5.556 10.086 1.00 87.62 253 PHE A C 1
ATOM 1996 O O . PHE A 1 253 ? -8.510 4.439 9.559 1.00 87.62 253 PHE A O 1
ATOM 2003 N N . PRO A 1 254 ? -7.423 6.040 10.719 1.00 83.94 254 PRO A N 1
ATOM 2004 C CA . PRO A 1 254 ? -7.208 7.364 11.306 1.00 83.94 254 PRO A CA 1
ATOM 2005 C C . PRO A 1 254 ? -7.022 8.471 10.251 1.00 83.94 254 PRO A C 1
ATOM 2007 O O . PRO A 1 254 ? -6.654 8.205 9.107 1.00 83.94 254 PRO A O 1
ATOM 2010 N N . THR A 1 255 ? -7.290 9.726 10.635 1.00 78.12 255 THR A N 1
ATOM 2011 C CA . THR A 1 255 ? -7.135 10.919 9.769 1.00 78.12 255 THR A CA 1
ATOM 2012 C C . THR A 1 255 ? -6.091 11.921 10.267 1.00 78.12 255 THR A C 1
ATOM 2014 O O . THR A 1 255 ? -5.781 12.889 9.576 1.00 78.12 255 THR A O 1
ATOM 2017 N N . SER A 1 256 ? -5.540 11.691 11.456 1.00 74.19 256 SER A N 1
ATOM 2018 C CA . SER A 1 256 ? -4.537 12.524 12.119 1.00 74.19 256 SER A CA 1
ATOM 2019 C C . SER A 1 256 ? -3.600 11.653 12.964 1.00 74.19 256 SER A C 1
ATOM 2021 O O . SER A 1 256 ? -3.915 10.493 13.229 1.00 74.19 256 SER A O 1
ATOM 2023 N N . GLY A 1 257 ? -2.466 12.205 13.410 1.00 72.19 257 GLY A N 1
ATOM 2024 C CA . GLY A 1 257 ? -1.552 11.497 14.320 1.00 72.19 257 GLY A CA 1
ATOM 2025 C C . GLY A 1 257 ? -2.236 11.073 15.624 1.00 72.19 257 GLY A C 1
ATOM 2026 O O . GLY A 1 257 ? -2.136 9.918 16.016 1.00 72.19 257 GLY A O 1
ATOM 2027 N N . ALA A 1 258 ? -3.046 11.955 16.216 1.00 72.00 258 ALA A N 1
ATOM 2028 C CA . ALA A 1 258 ? -3.796 11.644 17.433 1.00 72.00 258 ALA A CA 1
ATOM 2029 C C . ALA A 1 258 ? -4.840 10.527 17.225 1.00 72.00 258 ALA A C 1
ATOM 2031 O O . ALA A 1 258 ? -5.066 9.711 18.114 1.00 72.00 258 ALA A O 1
ATOM 2032 N N . ASP A 1 259 ? -5.476 10.445 16.048 1.00 80.81 259 ASP A N 1
ATOM 2033 C CA . ASP A 1 259 ? -6.352 9.309 15.721 1.00 80.81 259 ASP A CA 1
ATOM 2034 C C . ASP A 1 259 ? -5.551 7.994 15.666 1.00 80.81 259 ASP A C 1
ATOM 2036 O O . ASP A 1 259 ? -6.044 6.950 16.088 1.00 80.81 259 ASP A O 1
ATOM 2040 N N . PHE A 1 260 ? -4.324 8.050 15.135 1.00 76.94 260 PHE A N 1
ATOM 2041 C CA . PHE A 1 260 ? -3.442 6.892 15.003 1.00 76.94 260 PHE A CA 1
ATOM 2042 C C . PHE A 1 260 ? -2.992 6.379 16.371 1.00 76.94 260 PHE A C 1
ATOM 2044 O O . PHE A 1 260 ? -3.139 5.193 16.643 1.00 76.94 260 PHE A O 1
ATOM 2051 N N . GLU A 1 261 ? -2.534 7.266 17.256 1.00 73.56 261 GLU A N 1
ATOM 2052 C CA . GLU A 1 261 ? -2.167 6.918 18.636 1.00 73.56 261 GLU A CA 1
ATOM 2053 C C . GLU A 1 261 ? -3.335 6.267 19.381 1.00 73.56 261 GLU A C 1
ATOM 2055 O O . GLU A 1 261 ? -3.176 5.253 20.058 1.00 73.56 261 GLU A O 1
ATOM 2060 N N . ASN A 1 262 ? -4.544 6.810 19.226 1.00 81.56 262 ASN A N 1
ATOM 2061 C CA . ASN A 1 262 ? -5.729 6.228 19.847 1.00 81.56 262 ASN A CA 1
ATOM 2062 C C . ASN A 1 262 ? -6.085 4.844 19.287 1.00 81.56 262 ASN A C 1
ATOM 2064 O O . ASN A 1 262 ? -6.631 4.025 20.025 1.00 81.56 262 ASN A O 1
ATOM 2068 N N . LEU A 1 263 ? -5.821 4.592 18.001 1.00 79.56 263 LEU A N 1
ATOM 2069 C CA . LEU A 1 263 ? -6.051 3.298 17.358 1.00 79.56 263 LEU A CA 1
ATOM 2070 C C . LEU A 1 263 ? -5.021 2.248 17.782 1.00 79.56 263 LEU A C 1
ATOM 2072 O O . LEU A 1 263 ? -5.386 1.095 18.001 1.00 79.56 263 LEU A O 1
ATOM 2076 N N . ASP A 1 264 ? -3.757 2.648 17.895 1.00 75.75 264 ASP A N 1
ATOM 2077 C CA . ASP A 1 264 ? -2.649 1.765 18.268 1.00 75.75 264 ASP A CA 1
ATOM 2078 C C . ASP A 1 264 ? -2.769 1.287 19.724 1.00 75.75 264 ASP A C 1
ATOM 2080 O O . ASP A 1 264 ? -2.512 0.127 20.032 1.00 75.75 264 ASP A O 1
ATOM 2084 N N . ASN A 1 265 ? -3.296 2.146 20.603 1.00 79.44 265 ASN A N 1
ATOM 2085 C CA . ASN A 1 265 ? -3.563 1.828 22.009 1.00 79.44 265 ASN A CA 1
ATOM 2086 C C . ASN A 1 265 ? -4.828 0.972 22.246 1.00 79.44 265 ASN A C 1
ATOM 2088 O O . ASN A 1 265 ? -5.197 0.717 23.394 1.00 79.44 265 ASN A O 1
ATOM 2092 N N . MET A 1 266 ? -5.549 0.553 21.199 1.00 84.88 266 MET A N 1
ATOM 2093 C CA . MET A 1 266 ? -6.717 -0.322 21.362 1.00 84.88 266 MET A CA 1
ATOM 2094 C C . MET A 1 266 ? -6.288 -1.769 21.660 1.00 84.88 266 MET A C 1
ATOM 2096 O O . MET A 1 266 ? -5.183 -2.157 21.307 1.00 84.88 266 MET A O 1
ATOM 2100 N N . PRO A 1 267 ? -7.155 -2.623 22.240 1.00 77.88 267 PRO A N 1
ATOM 2101 C CA . PRO A 1 267 ? -6.809 -4.027 22.504 1.00 77.88 267 PRO A CA 1
ATOM 2102 C C . PRO A 1 267 ? -6.460 -4.826 21.240 1.00 77.88 267 PRO A C 1
ATOM 2104 O O . PRO A 1 267 ? -5.675 -5.772 21.279 1.00 77.88 267 PRO A O 1
ATOM 2107 N N . THR A 1 268 ? -7.057 -4.453 20.105 1.00 78.25 268 THR A N 1
ATOM 2108 C CA . THR A 1 268 ? -6.875 -5.124 18.817 1.00 78.25 268 THR A CA 1
ATOM 2109 C C . THR A 1 268 ? -6.434 -4.138 17.721 1.00 78.25 268 THR A C 1
ATOM 2111 O O . THR A 1 268 ? -7.168 -3.937 16.753 1.00 78.25 268 THR A O 1
ATOM 2114 N N . PRO A 1 269 ? -5.205 -3.579 17.782 1.00 78.50 269 PRO A N 1
ATOM 2115 C CA . PRO A 1 269 ? -4.724 -2.607 16.792 1.00 78.50 269 PRO A CA 1
ATOM 2116 C C . PRO A 1 269 ? -4.564 -3.232 15.390 1.00 78.50 269 PRO A C 1
ATOM 2118 O O . PRO A 1 269 ? -4.557 -4.460 15.252 1.00 78.50 269 PRO A O 1
ATOM 2121 N N . PRO A 1 270 ? -4.448 -2.443 14.311 1.00 79.25 270 PRO A N 1
ATOM 2122 C CA . PRO A 1 270 ? -4.150 -2.989 12.989 1.00 79.25 270 PRO A CA 1
ATOM 2123 C C . PRO A 1 270 ? -2.839 -3.789 12.996 1.00 79.25 270 PRO A C 1
ATOM 2125 O O . PRO A 1 270 ? -1.849 -3.392 13.598 1.00 79.25 270 PRO A O 1
ATOM 2128 N N . ASN A 1 271 ? -2.820 -4.922 12.294 1.00 75.19 271 ASN A N 1
ATOM 2129 C CA . ASN A 1 271 ? -1.624 -5.753 12.116 1.00 75.19 271 ASN A CA 1
ATOM 2130 C C . ASN A 1 271 ? -1.105 -5.750 10.670 1.00 75.19 271 ASN A C 1
ATOM 2132 O O . ASN A 1 271 ? -0.080 -6.372 10.375 1.00 75.19 271 ASN A O 1
ATOM 2136 N N . ARG A 1 272 ? -1.810 -5.071 9.758 1.00 74.25 272 ARG A N 1
ATOM 2137 C CA . ARG A 1 272 ? -1.418 -4.854 8.364 1.00 74.25 272 ARG A CA 1
ATOM 2138 C C . ARG A 1 272 ? -1.814 -3.446 7.938 1.00 74.25 272 ARG A C 1
ATOM 2140 O O . ARG A 1 272 ? -2.929 -3.004 8.203 1.00 74.25 272 ARG A O 1
ATOM 2147 N N . PHE A 1 273 ? -0.921 -2.789 7.210 1.00 70.50 273 PHE A N 1
ATOM 2148 C CA . PHE A 1 273 ? -1.165 -1.492 6.592 1.00 70.50 273 PHE A CA 1
ATOM 2149 C C . PHE A 1 273 ? -1.049 -1.648 5.080 1.00 70.50 273 PHE A C 1
ATOM 2151 O O . PHE A 1 273 ? -0.061 -2.184 4.583 1.00 70.50 273 PHE A O 1
ATOM 2158 N N . VAL A 1 274 ? -2.059 -1.187 4.352 1.00 69.69 274 VAL A N 1
ATOM 2159 C CA . VAL A 1 274 ? -2.038 -1.111 2.892 1.00 69.69 274 VAL A CA 1
ATOM 2160 C C . VAL A 1 274 ? -2.187 0.358 2.521 1.00 69.69 274 VAL A C 1
ATOM 2162 O O . VAL A 1 274 ? -3.183 0.995 2.863 1.00 69.69 274 VAL A O 1
ATOM 2165 N N . ILE A 1 275 ? -1.177 0.910 1.851 1.00 64.25 275 ILE A N 1
ATOM 2166 C CA . ILE A 1 275 ? -1.170 2.303 1.398 1.00 64.25 275 ILE A CA 1
ATOM 2167 C C . ILE A 1 275 ? -1.399 2.297 -0.111 1.00 64.25 275 ILE A C 1
ATOM 2169 O O . ILE A 1 275 ? -0.559 1.826 -0.872 1.00 64.25 275 ILE A O 1
ATOM 2173 N N . SER A 1 276 ? -2.553 2.805 -0.537 1.00 60.06 276 SER A N 1
ATOM 2174 C CA . SER A 1 276 ? -2.864 3.007 -1.948 1.00 60.06 276 SER A CA 1
ATOM 2175 C C . SER A 1 276 ? -2.281 4.340 -2.395 1.00 60.06 276 SER A C 1
ATOM 2177 O O . SER A 1 276 ? -2.727 5.397 -1.943 1.00 60.06 276 SER A O 1
ATOM 2179 N N . ILE A 1 277 ? -1.303 4.283 -3.290 1.00 45.69 277 ILE A N 1
ATOM 2180 C CA . ILE A 1 277 ? -0.716 5.446 -3.950 1.00 45.69 277 ILE A CA 1
ATOM 2181 C C . ILE A 1 277 ? -1.325 5.542 -5.350 1.00 45.69 277 ILE A C 1
ATOM 2183 O O . ILE A 1 277 ? -1.118 4.665 -6.179 1.00 45.69 277 ILE A O 1
ATOM 2187 N N . SER A 1 278 ? -2.170 6.546 -5.589 1.00 41.94 278 SER A N 1
ATOM 2188 C CA . SER A 1 278 ? -2.555 6.912 -6.955 1.00 41.94 278 SER A CA 1
ATOM 2189 C C . SER A 1 278 ? -1.548 7.947 -7.439 1.00 41.94 278 SER A C 1
ATOM 2191 O O . SER A 1 278 ? -1.441 9.003 -6.812 1.00 41.94 278 SER A O 1
ATOM 2193 N N . THR A 1 279 ? -0.800 7.617 -8.489 1.00 39.41 279 THR A N 1
ATOM 2194 C CA . THR A 1 279 ? -0.055 8.590 -9.301 1.00 39.41 279 THR A CA 1
ATOM 2195 C C . THR A 1 279 ? -1.008 9.490 -10.062 1.00 39.41 279 THR A C 1
ATOM 2197 O O . THR A 1 279 ? -2.007 8.934 -10.575 1.00 39.41 279 THR A O 1
#

Sequence (279 aa):
MTETDATKQPLQIPDRFIPYLEKYRIYKLFKSDNYVPGCISPVRMAEVTKSLTMTNQVAQSGWLMFDHPCTLREARCLQQLGVLPTMTLVLTPPPPHAPRTDHPHTARRSFFDQDFEALKFAYKATLKEIYVNPDEDTKCIEMKCVRGIRAAAAGAHAGARSLATVGAPGNYRVLLLGPRGCGRRLHAKALSDRFGLVHLHFNDLYNEAKEGDDEIGEKLRNFGISTRLKADIVRRRLAKKDCIDNGWVLTGFPTSGADFENLDNMPTPPNRFVISIST

InterPro domains:
  IPR027417 P-loop containing nucleoside triphosphate hydrolase [G3DSA:3.40.50.300] (172-279)
  IPR027417 P-loop containing nucleoside triphosphate hydrolase [SSF52540] (172-266)

Secondary structure (DSSP, 8-state):
-----GGGS-----TTS--EEEHHHHHHH--STTPPTT---HHHHHHHHHHHHTSHHHHHH--EEES---SHHHHHHHHHTT---S------PPPPPPPP-SSSSPPP--GGG--HHHHHHHTTTT-------TT--HHHHHHHHHHHHHHHHHTTSS---S---TT--SS-EEEEE--TTS-HHHHHHHHHHHHTPEEEEHHHHHHHHHHSSSHHHHHHHHH---HHHHHHHHHHHHTSHHHHHH-EEEES---SHHHHHHHHTSSS--SEEEE----

Foldseek 3Di:
DPPDPPVPDDDDDDPPAADEPEPVVLVVPPPDPPDDPPDDDLLSSLVSVLVVCPDPRCVVHPYDYPPDDPDPSSVVSNVVSVNDDPDDDDDDDADDPDDDDPDPDDDDDDPVRDPVRNVCRVCVLLDDDQDDDPPDDPVRSLVSVVCSVVVSVVVQPDDDPDDDPPDPDPAAAEEEAEDPPLCRLVSQVSCCVPQVAAEEEQVVLVVVQCPDPDPLVVCCVPPNDDLVSSLVSVLVVCPDPRCVPHNHYYDHPDPDPSRQVSQCPHPDHGPYYHYRYDD

Radius of gyration: 26.3 Å; chains: 1; bounding box: 72×46×65 Å

Organism: Papilio machaon (NCBI:txid76193)